Protein AF-A0A9W9ZAX0-F1 (afdb_monomer_lite)

Foldseek 3Di:
DCLQVQQVLCVVLVNDPADDDNVLCDPPPGNRVSCVVVVHDDDVVSCVCRDPVNSVVSVVVSDPDDDDDDDDDPPDDPDDPDDDPHPDVVVSVDPPDPDPVVVVVVVLVVLLVVQLVVLLVVLLVVLVVVVVVCPDLAWDKDWLVVSQVSSVVSSVVSVNPPDPDDSVVSVVVSCVVPVQWDWDDDPPIIIITGVVNVVVVVVVVVVVVVVVVVVVVVPD

Secondary structure (DSSP, 8-state):
--HHHHHHHHHHTT--SS---GGGS-SSS-HHHHHHHTT----HHHHHHS-HHHHHHHHHHHS------------------------SSHHHH-TT--SSHHHHHHHHHHHHHHHHHHHHHHHHHHHHHHHHH--SS---EEEHHHHHHHHHHHHHHTT-SS----HHHHHHHHHHH-TTEEEEEETTEEEEEETTHHHHHHHHHHHHHHHHHHHHHHT-

Organism: NCBI:txid174260

pLDDT: mean 70.61, std 18.22, range [28.91, 95.25]

Radius of gyration: 28.74 Å; chains: 1; bounding box: 73×42×67 Å

Structure (mmCIF, N/CA/C/O backbone):
data_AF-A0A9W9ZAX0-F1
#
_entry.id   AF-A0A9W9ZAX0-F1
#
loop_
_atom_site.group_PDB
_atom_site.id
_atom_site.type_symbol
_atom_site.label_atom_id
_atom_site.label_alt_id
_atom_site.label_comp_id
_atom_site.label_asym_id
_atom_site.label_entity_id
_atom_site.label_seq_id
_atom_site.pdbx_PDB_ins_code
_atom_site.Cartn_x
_atom_site.Cartn_y
_atom_site.Cartn_z
_atom_site.occupancy
_atom_site.B_iso_or_equiv
_atom_site.auth_seq_id
_atom_site.auth_comp_id
_atom_site.auth_asym_id
_atom_site.auth_atom_id
_atom_site.pdbx_PDB_model_num
ATOM 1 N N . MET A 1 1 ? -32.222 2.981 9.151 1.00 50.75 1 MET A N 1
ATOM 2 C CA . MET A 1 1 ? -32.020 1.528 9.368 1.00 50.75 1 MET A CA 1
ATOM 3 C C . MET A 1 1 ? -31.837 1.321 10.856 1.00 50.75 1 MET A C 1
ATOM 5 O O . MET A 1 1 ? -30.860 1.825 11.398 1.00 50.75 1 MET A O 1
ATOM 9 N N . ASN A 1 2 ? -32.779 0.657 11.522 1.00 62.94 2 ASN A N 1
ATOM 10 C CA . ASN A 1 2 ? -32.836 0.663 12.981 1.00 62.94 2 ASN A CA 1
ATOM 11 C C . ASN A 1 2 ? -32.158 -0.586 13.549 1.00 62.94 2 ASN A C 1
ATOM 13 O O . ASN A 1 2 ? -32.798 -1.606 13.785 1.00 62.94 2 ASN A O 1
ATOM 17 N N . LEU A 1 3 ? -30.851 -0.483 13.800 1.00 70.31 3 LEU A N 1
ATOM 18 C CA . LEU A 1 3 ? -30.076 -1.515 14.499 1.00 70.31 3 LEU A CA 1
ATOM 19 C C . LEU A 1 3 ? -30.737 -1.916 15.833 1.00 70.31 3 LEU A C 1
ATOM 21 O O . LEU A 1 3 ? -30.870 -3.101 16.125 1.00 70.31 3 LEU A O 1
ATOM 25 N N . ALA A 1 4 ? -31.249 -0.931 16.576 1.00 71.88 4 ALA A N 1
ATOM 26 C CA . ALA A 1 4 ? -32.011 -1.125 17.808 1.00 71.88 4 ALA A CA 1
ATOM 27 C C . ALA A 1 4 ? -33.288 -1.980 17.649 1.00 71.88 4 ALA A C 1
ATOM 29 O O . ALA A 1 4 ? -33.691 -2.634 18.603 1.00 71.88 4 ALA A O 1
ATOM 30 N N . THR A 1 5 ? -33.909 -2.006 16.463 1.00 79.75 5 THR A N 1
ATOM 31 C CA . THR A 1 5 ? -35.067 -2.869 16.161 1.00 79.75 5 THR A CA 1
ATOM 32 C C . THR A 1 5 ? -34.628 -4.294 15.827 1.00 79.75 5 THR A C 1
ATOM 34 O O . THR A 1 5 ? -35.280 -5.250 16.230 1.00 79.75 5 THR A O 1
ATOM 37 N N . ASN A 1 6 ? -33.495 -4.460 15.139 1.00 82.56 6 ASN A N 1
ATOM 38 C CA . ASN A 1 6 ? -33.038 -5.780 14.703 1.00 82.56 6 ASN A CA 1
ATOM 39 C C . ASN A 1 6 ? -32.348 -6.574 15.831 1.00 82.56 6 ASN A C 1
ATOM 41 O O . ASN A 1 6 ? -32.464 -7.795 15.857 1.00 82.56 6 ASN A O 1
ATOM 45 N N . ILE A 1 7 ? -31.669 -5.918 16.784 1.00 79.75 7 ILE A N 1
ATOM 46 C CA . ILE A 1 7 ? -31.027 -6.572 17.947 1.00 79.75 7 ILE A CA 1
ATOM 47 C C . ILE A 1 7 ? -31.970 -7.531 18.714 1.00 79.75 7 ILE A C 1
ATOM 49 O O . ILE A 1 7 ? -31.603 -8.701 18.854 1.00 79.75 7 ILE A O 1
ATOM 53 N N . PRO A 1 8 ? -33.166 -7.117 19.190 1.00 78.19 8 PRO A N 1
ATOM 54 C CA . PRO A 1 8 ? -34.073 -8.024 19.900 1.00 78.19 8 PRO A CA 1
ATOM 55 C C . PRO A 1 8 ? -34.612 -9.151 19.004 1.00 78.19 8 PRO A C 1
ATOM 57 O O . PRO A 1 8 ? -34.782 -10.272 19.480 1.00 78.19 8 PRO A O 1
ATOM 60 N N . LEU A 1 9 ? -34.796 -8.903 17.702 1.00 81.56 9 LEU A N 1
ATOM 61 C CA . LEU A 1 9 ? -35.231 -9.926 16.746 1.00 81.56 9 LEU A CA 1
ATOM 62 C C . LEU A 1 9 ? -34.160 -11.019 16.571 1.00 81.56 9 LEU A C 1
ATOM 64 O O . LEU A 1 9 ? -34.460 -12.197 16.752 1.00 81.56 9 LEU A O 1
ATOM 68 N N . PHE A 1 10 ? -32.887 -10.659 16.365 1.00 79.69 10 PHE A N 1
ATOM 69 C CA . PHE A 1 10 ? -31.790 -11.642 16.343 1.00 79.69 10 PHE A CA 1
ATOM 70 C C . PHE A 1 10 ? -31.625 -12.399 17.675 1.00 79.69 10 PHE A C 1
ATOM 72 O O . PHE A 1 10 ? -31.196 -13.554 17.659 1.00 79.69 10 PHE A O 1
ATOM 79 N N . HIS A 1 11 ? -31.963 -11.780 18.813 1.00 79.88 11 HIS A N 1
ATOM 80 C CA . HIS A 1 11 ? -31.938 -12.433 20.127 1.00 79.88 11 HIS A CA 1
ATOM 81 C C . HIS A 1 11 ? -33.057 -13.473 20.273 1.00 79.88 11 HIS A C 1
ATOM 83 O O . HIS A 1 11 ? -32.771 -14.604 20.651 1.00 79.88 11 HIS A O 1
ATOM 89 N N . SER A 1 12 ? -34.297 -13.147 19.886 1.00 79.81 12 SER A N 1
ATOM 90 C CA . SER A 1 12 ? -35.419 -14.106 19.905 1.00 79.81 12 SER A CA 1
ATOM 91 C C . SER A 1 12 ? -35.193 -15.330 19.004 1.00 79.81 12 SER A C 1
ATOM 93 O O . SER A 1 12 ? -35.642 -16.427 19.319 1.00 79.81 12 SER A O 1
ATOM 95 N N . LEU A 1 13 ? -34.421 -15.161 17.926 1.00 78.50 13 LEU A N 1
ATOM 96 C CA . LEU A 1 13 ? -34.015 -16.227 17.005 1.00 78.50 13 LEU A CA 1
ATOM 97 C C . LEU A 1 13 ? -32.776 -17.017 17.480 1.00 78.50 13 LEU A C 1
ATOM 99 O O . LEU A 1 13 ? -32.294 -17.875 16.744 1.00 78.50 13 LEU A O 1
ATOM 103 N N . ASN A 1 14 ? -32.209 -16.705 18.658 1.00 72.62 14 ASN A N 1
ATOM 104 C CA . ASN A 1 14 ? -30.918 -17.218 19.153 1.00 72.62 14 ASN A CA 1
ATOM 105 C C . ASN A 1 14 ? -29.754 -17.086 18.140 1.00 72.62 14 ASN A C 1
ATOM 107 O O . ASN A 1 14 ? -28.775 -17.831 18.180 1.00 72.62 14 ASN A O 1
ATOM 111 N N . ALA A 1 15 ? -29.845 -16.113 17.229 1.00 72.62 15 ALA A N 1
ATOM 112 C CA . ALA A 1 15 ? -29.000 -15.983 16.041 1.00 72.62 15 ALA A CA 1
ATOM 113 C C . ALA A 1 15 ? -28.125 -14.713 16.057 1.00 72.62 15 ALA A C 1
ATOM 115 O O . ALA A 1 15 ? -27.712 -14.220 15.004 1.00 72.62 15 ALA A O 1
ATOM 116 N N . LEU A 1 16 ? -27.862 -14.159 17.245 1.00 72.25 16 LEU A N 1
ATOM 117 C CA . LEU A 1 16 ? -27.077 -12.937 17.433 1.00 72.25 16 LEU A CA 1
ATOM 118 C C . LEU A 1 16 ? -25.656 -13.058 16.840 1.00 72.25 16 LEU A C 1
ATOM 120 O O . LEU A 1 16 ? -24.890 -13.919 17.274 1.00 72.25 16 LEU A O 1
ATOM 124 N N . PRO A 1 17 ? -25.244 -12.158 15.920 1.00 66.62 17 PRO A N 1
ATOM 125 C CA . PRO A 1 17 ? -23.889 -12.166 15.354 1.00 66.62 17 PRO A CA 1
ATOM 126 C C . PRO A 1 17 ? -22.760 -11.863 16.356 1.00 66.62 17 PRO A C 1
ATOM 128 O O . PRO A 1 17 ? -21.593 -12.077 16.037 1.00 66.62 17 PRO A O 1
ATOM 131 N N . ILE A 1 18 ? -23.090 -11.323 17.534 1.00 70.06 18 ILE A N 1
ATOM 132 C CA . ILE A 1 18 ? -22.165 -10.967 18.620 1.00 70.06 18 ILE A CA 1
ATOM 133 C C . ILE A 1 18 ? -22.855 -11.317 19.947 1.00 70.06 18 ILE A C 1
ATOM 135 O O . ILE A 1 18 ? -24.054 -11.077 20.082 1.00 70.06 18 ILE A O 1
ATOM 139 N N . LYS A 1 19 ? -22.120 -11.848 20.935 1.00 66.75 19 LYS A N 1
ATOM 140 C CA . LYS A 1 19 ? -22.652 -12.105 22.287 1.00 66.75 19 LYS A CA 1
ATOM 141 C C . LYS A 1 19 ? -23.142 -10.791 22.916 1.00 66.75 19 LYS A C 1
ATOM 143 O O . LYS A 1 19 ? -22.339 -9.891 23.157 1.00 66.75 19 LYS A O 1
ATOM 148 N N . LEU A 1 20 ? -24.451 -10.687 23.144 1.00 68.88 20 LEU A N 1
ATOM 149 C CA . LEU A 1 20 ? -25.131 -9.479 23.611 1.00 68.88 20 LEU A CA 1
ATOM 150 C C . LEU A 1 20 ? -26.440 -9.833 24.322 1.00 68.88 20 LEU A C 1
ATOM 152 O O . LEU A 1 20 ? -27.279 -10.521 23.747 1.00 68.88 20 LEU A O 1
ATOM 156 N N . ASP A 1 21 ? -26.654 -9.266 25.505 1.00 69.88 21 ASP A N 1
ATOM 157 C CA . ASP A 1 21 ? -27.952 -9.253 26.179 1.00 69.88 21 ASP A CA 1
ATOM 158 C C . ASP A 1 21 ? -28.688 -7.942 25.855 1.00 69.88 21 ASP A C 1
ATOM 160 O O . ASP A 1 21 ? -28.267 -6.884 26.333 1.00 69.88 21 ASP A O 1
ATOM 164 N N . PRO A 1 22 ? -29.800 -7.957 25.090 1.00 69.75 22 PRO A N 1
ATOM 165 C CA . PRO A 1 22 ? -30.548 -6.736 24.770 1.00 69.75 22 PRO A CA 1
ATOM 166 C C . PRO A 1 22 ? -31.052 -6.001 26.020 1.00 69.75 22 PRO A C 1
ATOM 168 O O . PRO A 1 22 ? -31.142 -4.779 26.023 1.00 69.75 22 PRO A O 1
ATOM 171 N N . LYS A 1 23 ? -31.287 -6.742 27.114 1.00 71.00 23 LYS A N 1
ATOM 172 C CA . LYS A 1 23 ? -31.674 -6.213 28.432 1.00 71.00 23 LYS A CA 1
ATOM 173 C C . LYS A 1 23 ? -30.614 -5.301 29.078 1.00 71.00 23 LYS A C 1
ATOM 175 O O . LYS A 1 23 ? -30.956 -4.564 29.989 1.00 71.00 23 LYS A O 1
ATOM 180 N N . ARG A 1 24 ? -29.348 -5.320 28.623 1.00 70.81 24 ARG A N 1
ATOM 181 C CA . ARG A 1 24 ? -28.294 -4.362 29.034 1.00 70.81 24 ARG A CA 1
ATOM 182 C C . ARG A 1 24 ? -28.129 -3.173 28.074 1.00 70.81 24 ARG A C 1
ATOM 184 O O . ARG A 1 24 ? -27.168 -2.419 28.203 1.00 70.81 24 ARG A O 1
ATOM 191 N N . LEU A 1 25 ? -29.038 -3.003 27.113 1.00 69.50 25 LEU A N 1
ATOM 192 C CA . LEU A 1 25 ? -29.103 -1.827 26.236 1.00 69.50 25 LEU A CA 1
ATOM 193 C C . LEU A 1 25 ? -30.386 -1.005 26.421 1.00 69.50 25 LEU A C 1
ATOM 195 O O . LEU A 1 25 ? -30.572 -0.029 25.700 1.00 69.50 25 LEU A O 1
ATOM 199 N N . ASP A 1 26 ? -31.255 -1.395 27.352 1.00 76.69 26 ASP A N 1
ATOM 200 C CA . ASP A 1 26 ? -32.520 -0.727 27.641 1.00 76.69 26 ASP A CA 1
ATOM 201 C C . ASP A 1 26 ? -32.504 -0.200 29.079 1.00 76.69 26 ASP A C 1
ATOM 203 O O . ASP A 1 26 ? -32.373 -0.974 30.025 1.00 76.69 26 ASP A O 1
ATOM 207 N N . GLU A 1 27 ? -32.608 1.118 29.240 1.00 73.00 27 GLU A N 1
ATOM 208 C CA . GLU A 1 27 ? -32.669 1.781 30.553 1.00 73.00 27 GLU A CA 1
ATOM 209 C C . GLU A 1 27 ? -34.111 2.157 30.946 1.00 73.00 27 GLU A C 1
ATOM 211 O O . GLU A 1 27 ? -34.328 3.029 31.782 1.00 73.00 27 GLU A O 1
ATOM 216 N N . GLY A 1 28 ? -35.104 1.490 30.342 1.00 71.75 28 GLY A N 1
ATOM 217 C CA . GLY A 1 28 ? -36.538 1.668 30.602 1.00 71.75 28 GLY A CA 1
ATOM 218 C C . GLY A 1 28 ? -37.277 2.481 29.534 1.00 71.75 28 GLY A C 1
ATOM 219 O O . GLY A 1 28 ? -38.499 2.586 29.590 1.00 71.75 28 GLY A O 1
ATOM 220 N N . GLY A 1 29 ? -36.555 3.039 28.556 1.00 71.00 29 GLY A N 1
ATOM 221 C CA . GLY A 1 29 ? -37.105 3.816 27.436 1.00 71.00 29 GLY A CA 1
ATOM 222 C C . GLY A 1 29 ? -37.096 3.092 26.084 1.00 71.00 29 GLY A C 1
ATOM 223 O O . GLY A 1 29 ? -37.505 3.673 25.079 1.00 71.00 29 GLY A O 1
ATOM 224 N N . GLY A 1 30 ? -36.614 1.848 26.020 1.00 79.25 30 GLY A N 1
ATOM 225 C CA . GLY A 1 30 ? -36.369 1.140 24.768 1.00 79.25 30 GLY A CA 1
ATOM 226 C C . GLY A 1 30 ? -34.941 1.339 24.252 1.00 79.25 30 GLY A C 1
ATOM 227 O O . GLY A 1 30 ? -34.411 2.449 24.225 1.00 79.25 30 GLY A O 1
ATOM 228 N N . ILE A 1 31 ? -34.341 0.265 23.728 1.00 74.19 31 ILE A N 1
ATOM 229 C CA . ILE A 1 31 ? -32.962 0.231 23.188 1.00 74.19 31 ILE A CA 1
ATOM 230 C C . ILE A 1 31 ? -32.649 1.392 22.219 1.00 74.19 31 ILE A C 1
ATOM 232 O O . ILE A 1 31 ? -31.550 1.944 22.225 1.00 74.19 31 ILE A O 1
ATOM 236 N N . ASN A 1 32 ? -33.607 1.787 21.373 1.00 78.31 32 ASN A N 1
ATOM 237 C CA . ASN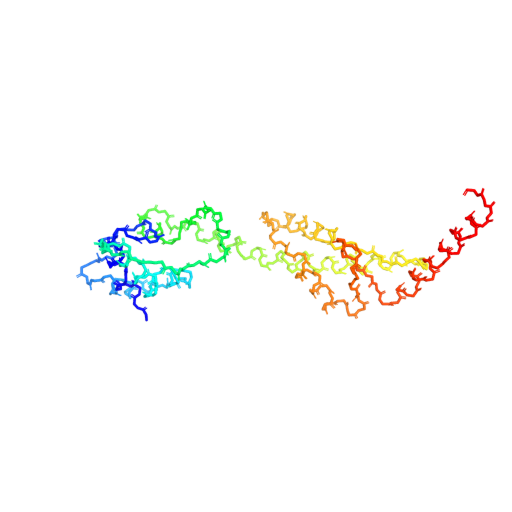 A 1 32 ? -33.441 2.892 20.418 1.00 78.31 32 ASN A CA 1
ATOM 238 C C . ASN A 1 32 ? -33.263 4.249 21.118 1.00 78.31 32 ASN A C 1
ATOM 240 O O . ASN A 1 32 ? -32.497 5.085 20.644 1.00 78.31 32 ASN A O 1
ATOM 244 N N . GLU A 1 33 ? -33.950 4.457 22.238 1.00 76.00 33 GLU A N 1
ATOM 245 C CA . GLU A 1 33 ? -33.937 5.709 22.988 1.00 76.00 33 GLU A CA 1
ATOM 246 C C . GLU A 1 33 ? -32.687 5.808 23.870 1.00 76.00 33 GLU A C 1
ATOM 248 O O . GLU A 1 33 ? -31.946 6.784 23.767 1.00 76.00 33 GLU A O 1
ATOM 253 N N . THR A 1 34 ? -32.336 4.744 24.600 1.00 74.12 34 THR A N 1
ATOM 254 C CA . THR A 1 34 ? -31.057 4.655 25.331 1.00 74.12 34 THR A CA 1
ATOM 255 C C . THR A 1 34 ? -29.847 4.911 24.417 1.00 74.12 34 THR A C 1
ATOM 257 O O . THR A 1 34 ? -28.929 5.651 24.781 1.00 74.12 34 THR A O 1
ATOM 260 N N . LEU A 1 35 ? -29.846 4.370 23.191 1.00 74.12 35 LEU A N 1
ATOM 261 C CA . LEU A 1 35 ? -28.769 4.606 22.218 1.00 74.12 35 LEU A CA 1
ATOM 262 C C . LEU A 1 35 ? -28.772 6.037 21.642 1.00 74.12 35 LEU A C 1
ATOM 264 O O . LEU A 1 35 ? -27.700 6.560 21.328 1.00 74.12 35 LEU A O 1
ATOM 268 N N . ARG A 1 36 ? -29.933 6.703 21.546 1.00 76.75 36 ARG A N 1
ATOM 269 C CA . ARG A 1 36 ? -30.037 8.129 21.173 1.00 76.75 36 ARG A CA 1
ATOM 270 C C . ARG A 1 36 ? -29.502 9.040 22.271 1.00 76.75 36 ARG A C 1
ATOM 272 O O . ARG A 1 36 ? -28.653 9.884 21.988 1.00 76.75 36 ARG A O 1
ATOM 279 N N . GLN A 1 37 ? -29.940 8.835 23.511 1.00 74.25 37 GLN A N 1
ATOM 280 C CA . GLN A 1 37 ? -29.527 9.627 24.673 1.00 74.25 37 GLN A CA 1
ATOM 281 C C . GLN A 1 37 ? -28.012 9.543 24.900 1.00 74.25 37 GLN A C 1
ATOM 283 O O . GLN A 1 37 ? -27.348 10.566 25.069 1.00 74.25 37 GLN A O 1
ATOM 288 N N . LYS A 1 38 ? -27.431 8.343 24.768 1.00 73.25 38 LYS A N 1
ATOM 289 C CA . LYS A 1 38 ? -25.975 8.116 24.845 1.00 73.25 38 LYS A CA 1
ATOM 290 C C . LYS A 1 38 ? -25.202 8.505 23.575 1.00 73.25 38 LYS A C 1
ATOM 292 O O . LYS A 1 38 ? -24.009 8.227 23.487 1.00 73.25 38 LYS A O 1
ATOM 297 N N . LYS A 1 39 ? -25.854 9.148 22.593 1.00 68.69 39 LYS A N 1
ATOM 298 C CA . LYS A 1 39 ? -25.273 9.610 21.313 1.00 68.69 39 LYS A CA 1
ATOM 299 C C . LYS A 1 39 ? -24.483 8.512 20.577 1.00 68.69 39 LYS A C 1
ATOM 301 O O . LYS A 1 39 ? -23.461 8.787 19.944 1.00 68.69 39 LYS A O 1
ATOM 306 N N . ALA A 1 40 ? -24.944 7.264 20.674 1.00 67.56 40 ALA A N 1
ATOM 307 C CA . ALA A 1 40 ? -24.209 6.099 20.201 1.00 67.56 40 ALA A CA 1
ATOM 308 C C . ALA A 1 40 ? -24.027 6.125 18.674 1.00 67.56 40 ALA A C 1
ATOM 310 O O . ALA A 1 40 ? -24.986 6.268 17.912 1.00 67.56 40 ALA A O 1
ATOM 311 N N . LYS A 1 41 ? -22.781 5.946 18.225 1.00 64.12 41 LYS A N 1
ATOM 312 C CA . LYS A 1 41 ? -22.425 5.772 16.811 1.00 64.12 41 LYS A CA 1
ATOM 313 C C . LYS A 1 41 ? -22.167 4.295 16.522 1.00 64.12 41 LYS A C 1
ATOM 315 O O . LYS A 1 41 ? -21.705 3.556 17.388 1.00 64.12 41 LYS A O 1
ATOM 320 N N . TYR A 1 42 ? -22.439 3.873 15.291 1.00 70.69 42 TYR A N 1
ATOM 321 C CA . TYR A 1 42 ? -22.257 2.490 14.854 1.00 70.69 42 TYR A CA 1
ATOM 322 C C . TYR A 1 42 ? -21.163 2.398 13.794 1.00 70.69 42 TYR A C 1
ATOM 324 O O . TYR A 1 42 ? -21.114 3.216 12.878 1.00 70.69 42 TYR A O 1
ATOM 332 N N . HIS A 1 43 ? -20.328 1.363 13.875 1.00 64.56 43 HIS A N 1
ATOM 333 C CA . HIS A 1 43 ? -19.444 0.993 12.773 1.00 64.56 43 HIS A CA 1
ATOM 334 C C . HIS A 1 43 ? -20.261 0.415 11.607 1.00 64.56 43 HIS A C 1
ATOM 336 O O . HIS A 1 43 ? -21.248 -0.297 11.825 1.00 64.56 43 HIS A O 1
ATOM 342 N N . GLU A 1 44 ? -19.815 0.639 10.369 1.00 66.50 44 GLU A N 1
ATOM 343 C CA . GLU A 1 44 ? -20.460 0.058 9.182 1.00 66.50 44 GLU A CA 1
ATOM 344 C C . GLU A 1 44 ? -20.419 -1.484 9.220 1.00 66.50 44 GLU A C 1
ATOM 346 O O . GLU A 1 44 ? -21.380 -2.141 8.829 1.00 66.50 44 GLU A O 1
ATOM 351 N N . SER A 1 45 ? -19.381 -2.084 9.818 1.00 67.12 45 SER A N 1
ATOM 352 C CA . SER A 1 45 ? -19.322 -3.527 10.099 1.00 67.12 45 SER A CA 1
ATOM 353 C C . SER A 1 45 ? -20.488 -4.010 10.975 1.00 67.12 45 SER A C 1
ATOM 355 O O . SER A 1 45 ? -21.161 -4.979 10.623 1.00 67.12 45 SER A O 1
ATOM 357 N N . CYS A 1 46 ? -20.800 -3.307 12.069 1.00 71.06 46 CYS A N 1
ATOM 358 C CA . CYS A 1 46 ? -21.948 -3.618 12.927 1.00 71.06 46 CYS A CA 1
ATOM 359 C C . CYS A 1 46 ? -23.275 -3.493 12.159 1.00 71.06 46 CYS A C 1
ATOM 361 O O . CYS A 1 46 ? -24.136 -4.369 12.253 1.00 71.06 46 CYS A O 1
ATOM 363 N N . ARG A 1 47 ? -23.427 -2.448 11.336 1.00 72.81 47 ARG A N 1
ATOM 364 C CA . ARG A 1 47 ? -24.602 -2.255 10.470 1.00 72.81 47 ARG A CA 1
ATOM 365 C C . ARG A 1 47 ? -24.769 -3.392 9.451 1.00 72.81 47 ARG A C 1
ATOM 367 O O . ARG A 1 47 ? -25.893 -3.831 9.214 1.00 72.81 47 ARG A O 1
ATOM 374 N N . LEU A 1 48 ? -23.674 -3.901 8.883 1.00 78.31 48 LEU A N 1
ATOM 375 C CA . LEU A 1 48 ? -23.675 -5.015 7.925 1.00 78.31 48 LEU A CA 1
ATOM 376 C C . LEU A 1 48 ? -23.971 -6.383 8.567 1.00 78.31 48 LEU A C 1
ATOM 378 O O . LEU A 1 48 ? -24.509 -7.263 7.890 1.00 78.31 48 LEU A O 1
ATOM 382 N N . LEU A 1 49 ? -23.654 -6.579 9.851 1.00 74.62 49 LEU A N 1
ATOM 383 C CA . LEU A 1 49 ? -23.989 -7.807 10.586 1.00 74.62 49 LEU A CA 1
ATOM 384 C C . LEU A 1 49 ? -25.490 -7.909 10.887 1.00 74.62 49 LEU A C 1
ATOM 386 O O . LEU A 1 49 ? -26.085 -8.963 10.672 1.00 74.62 49 LEU A O 1
ATOM 390 N N . PHE A 1 50 ? -26.098 -6.811 11.333 1.00 74.94 50 PHE A N 1
ATOM 391 C CA . PHE A 1 50 ? -27.489 -6.752 11.796 1.00 74.94 50 PHE A CA 1
ATOM 392 C C . PHE A 1 50 ? -28.479 -6.241 10.726 1.00 74.94 50 PHE A C 1
ATOM 394 O O . PHE A 1 50 ? -29.549 -5.731 11.060 1.00 74.94 50 PHE A O 1
ATOM 401 N N . ASN A 1 51 ? -28.150 -6.336 9.433 1.00 80.94 51 ASN A N 1
ATOM 402 C CA . ASN A 1 51 ? -29.041 -5.865 8.364 1.00 80.94 51 ASN A CA 1
ATOM 403 C C . ASN A 1 51 ? -30.244 -6.805 8.122 1.00 80.94 51 ASN A C 1
ATOM 405 O O . ASN A 1 51 ? -30.220 -7.985 8.474 1.00 80.94 51 ASN A O 1
ATOM 409 N N . ASN A 1 52 ? -31.297 -6.290 7.479 1.00 80.94 52 ASN A N 1
ATOM 410 C CA . ASN A 1 52 ? -32.545 -7.034 7.255 1.00 80.94 52 ASN A CA 1
ATOM 411 C C . ASN A 1 52 ? -32.328 -8.314 6.418 1.00 80.94 52 ASN A C 1
ATOM 413 O O . ASN A 1 52 ? -32.954 -9.338 6.669 1.00 80.94 52 ASN A O 1
ATOM 417 N N . THR A 1 53 ? -31.383 -8.300 5.473 1.00 78.12 53 THR A N 1
ATOM 418 C CA . THR A 1 53 ? -31.020 -9.469 4.652 1.00 78.12 53 THR A CA 1
ATOM 419 C C . THR A 1 53 ? -30.343 -10.576 5.468 1.00 78.12 53 THR A C 1
ATOM 421 O O . THR A 1 53 ? -30.422 -11.748 5.105 1.00 78.12 53 THR A O 1
ATOM 424 N N . LYS A 1 54 ? -29.662 -10.235 6.568 1.00 80.81 54 LYS A N 1
ATOM 425 C CA . LYS A 1 54 ? -29.110 -11.191 7.541 1.00 80.81 54 LYS A CA 1
ATOM 426 C C . LYS A 1 54 ? -30.199 -11.708 8.483 1.00 80.81 54 LYS A C 1
ATOM 428 O O . LYS A 1 54 ? -30.186 -12.894 8.792 1.00 80.81 54 LYS A O 1
ATOM 433 N N . LEU A 1 55 ? -31.147 -10.851 8.863 1.00 79.50 55 LEU A N 1
ATOM 434 C CA . LEU A 1 55 ? -32.290 -11.181 9.720 1.00 79.50 55 LEU A CA 1
ATOM 435 C C . LEU A 1 55 ? -33.216 -12.204 9.041 1.00 79.50 55 LEU A C 1
ATOM 437 O O . LEU A 1 55 ? -33.378 -13.303 9.558 1.00 79.50 55 LEU A O 1
ATOM 441 N N . HIS A 1 56 ? -33.640 -11.952 7.799 1.00 77.00 56 HIS A N 1
ATOM 442 C CA . HIS A 1 56 ? -34.418 -12.908 6.993 1.00 77.00 56 HIS A CA 1
ATOM 443 C C . HIS A 1 56 ? -33.669 -14.240 6.748 1.00 77.00 56 HIS A C 1
ATOM 445 O O . HIS A 1 56 ? -34.271 -15.307 6.594 1.00 77.00 56 HIS A O 1
ATOM 451 N N . ARG A 1 57 ? -32.328 -14.224 6.728 1.00 80.00 57 ARG A N 1
ATOM 452 C CA . ARG A 1 57 ? -31.507 -15.451 6.659 1.00 80.00 57 ARG A CA 1
ATOM 453 C C . ARG A 1 57 ? -31.401 -16.188 7.997 1.00 80.00 57 ARG A C 1
ATOM 455 O O . ARG A 1 57 ? -31.055 -17.366 7.970 1.00 80.00 57 ARG A O 1
ATOM 462 N N . ALA A 1 58 ? -31.654 -15.531 9.127 1.00 77.06 58 ALA A N 1
ATOM 463 C CA . ALA A 1 58 ? -31.789 -16.171 10.433 1.00 77.06 58 ALA A CA 1
ATOM 464 C C . ALA A 1 58 ? -33.197 -16.763 10.602 1.00 77.06 58 ALA A C 1
ATOM 466 O O . ALA A 1 58 ? -33.309 -17.931 10.951 1.00 77.06 58 ALA A O 1
ATOM 467 N N . GLU A 1 59 ? -34.245 -16.022 10.230 1.00 76.44 59 GLU A N 1
ATOM 468 C CA . GLU A 1 59 ? -35.641 -16.495 10.239 1.00 76.44 59 GLU A CA 1
ATOM 469 C C . GLU A 1 59 ? -35.814 -17.768 9.394 1.00 76.44 59 GLU A C 1
ATOM 471 O O . GLU A 1 59 ? -36.299 -18.783 9.888 1.00 76.44 59 GLU A O 1
ATOM 476 N N . LYS A 1 60 ? -35.282 -17.792 8.160 1.00 75.19 60 LYS A N 1
ATOM 477 C CA . LYS A 1 60 ? -35.298 -18.999 7.306 1.00 75.19 60 LYS A CA 1
ATOM 478 C C . LYS A 1 60 ? -34.458 -20.177 7.855 1.00 75.19 60 LYS A C 1
ATOM 480 O O . LYS A 1 60 ? -34.493 -21.268 7.294 1.00 75.19 60 LYS A O 1
ATOM 485 N N . ARG A 1 61 ? -33.686 -19.988 8.932 1.00 68.25 61 ARG A N 1
ATOM 486 C CA . ARG A 1 61 ? -32.958 -21.063 9.639 1.00 68.25 61 ARG A CA 1
ATOM 487 C C . ARG A 1 61 ? -33.640 -21.501 10.934 1.00 68.25 61 ARG A C 1
ATOM 489 O O . ARG A 1 61 ? -33.395 -22.619 11.368 1.00 68.25 61 ARG A O 1
ATOM 496 N N . SER A 1 62 ? -34.464 -20.650 11.544 1.00 64.38 62 SER A N 1
ATOM 497 C CA . SER A 1 62 ? -35.232 -20.980 12.749 1.00 64.38 62 SER A CA 1
ATOM 498 C C . SER A 1 62 ? -36.573 -21.650 12.445 1.00 64.38 62 SER A C 1
ATOM 500 O O . SER A 1 62 ? -37.169 -22.226 13.346 1.00 64.38 62 SER A O 1
ATOM 502 N N . THR A 1 63 ? -37.072 -21.568 11.206 1.00 54.62 63 THR A N 1
ATOM 503 C CA . THR A 1 63 ? -38.333 -22.192 10.774 1.00 54.62 63 THR A CA 1
ATOM 504 C C . THR A 1 63 ? -38.118 -23.624 10.255 1.00 54.62 63 THR A C 1
ATOM 506 O O . THR A 1 63 ? -37.631 -23.775 9.129 1.00 54.62 63 THR A O 1
ATOM 509 N N . PRO A 1 64 ? -38.514 -24.684 10.993 1.00 52.88 64 PRO A N 1
ATOM 510 C CA . PRO A 1 64 ? -38.419 -26.067 10.526 1.00 52.88 64 PRO A CA 1
ATOM 511 C C . PRO A 1 64 ? -39.539 -26.382 9.520 1.00 52.88 64 PRO A C 1
ATOM 513 O O . PRO A 1 64 ? -40.546 -27.001 9.851 1.00 52.88 64 PRO A O 1
ATOM 516 N N . THR A 1 65 ? -39.375 -25.940 8.272 1.00 43.22 65 THR A N 1
ATOM 517 C CA . THR A 1 65 ? -40.275 -26.285 7.158 1.00 43.22 65 THR A CA 1
ATOM 518 C C . THR A 1 65 ? -39.691 -27.443 6.358 1.00 43.22 65 THR A C 1
ATOM 520 O O . THR A 1 65 ? -38.789 -27.270 5.541 1.00 43.22 65 THR A O 1
ATOM 523 N N . GLY A 1 66 ? -40.191 -28.649 6.629 1.00 51.03 66 GLY A N 1
ATOM 524 C CA . GLY A 1 66 ? -39.829 -29.851 5.887 1.00 51.03 66 GLY A CA 1
ATOM 525 C C . GLY A 1 66 ? -40.611 -29.969 4.581 1.00 51.03 66 GLY A C 1
ATOM 526 O O . GLY A 1 66 ? -41.755 -30.404 4.598 1.00 51.03 66 GLY A O 1
ATOM 527 N N . THR A 1 67 ? -39.966 -29.645 3.462 1.00 33.12 67 THR A N 1
ATOM 528 C CA . THR A 1 67 ? -40.342 -30.082 2.105 1.00 33.12 67 THR A CA 1
ATOM 529 C C . THR A 1 67 ? -39.081 -30.150 1.254 1.00 33.12 67 THR A C 1
ATOM 531 O O . THR A 1 67 ? -38.328 -29.177 1.194 1.00 33.12 67 THR A O 1
ATOM 534 N N . SER A 1 68 ? -38.854 -31.288 0.604 1.00 37.94 68 SER A N 1
ATOM 535 C CA . SER A 1 68 ? -37.765 -31.484 -0.355 1.00 37.94 68 SER A CA 1
ATOM 536 C C . SER A 1 68 ? -38.031 -30.710 -1.649 1.00 37.94 68 SER A C 1
ATOM 538 O O . SER A 1 68 ? -39.126 -30.839 -2.185 1.00 37.94 68 SER A O 1
ATOM 540 N N . ASP A 1 69 ? -37.033 -29.992 -2.173 1.00 28.91 69 ASP A N 1
ATOM 541 C CA . ASP A 1 69 ? -36.501 -30.262 -3.523 1.00 28.91 69 ASP A CA 1
ATOM 542 C C . ASP A 1 69 ? -35.119 -29.594 -3.736 1.00 28.91 69 ASP A C 1
ATOM 544 O O . ASP A 1 69 ? -34.639 -28.830 -2.889 1.00 28.91 69 ASP A O 1
ATOM 548 N N . GLU A 1 70 ? -34.445 -29.926 -4.838 1.00 34.59 70 GLU A N 1
ATOM 549 C CA . GLU A 1 70 ? -33.062 -29.545 -5.147 1.00 34.59 70 GLU A CA 1
ATOM 550 C C . GLU A 1 70 ? -32.891 -28.163 -5.828 1.00 34.59 70 GLU A C 1
ATOM 552 O O . GLU A 1 70 ? -33.843 -27.463 -6.158 1.00 34.59 70 GLU A O 1
ATOM 557 N N . GLY A 1 71 ? -31.629 -27.773 -6.095 1.00 33.94 71 GLY A N 1
ATOM 558 C CA . GLY A 1 71 ? -31.320 -26.743 -7.106 1.00 33.94 71 GLY A CA 1
ATOM 559 C C . GLY A 1 71 ? -30.543 -25.497 -6.651 1.00 33.94 71 GLY A C 1
ATOM 560 O O . GLY A 1 71 ? -30.843 -24.399 -7.105 1.00 33.94 71 GLY A O 1
ATOM 561 N N . GLY A 1 72 ? -29.525 -25.623 -5.784 1.00 29.12 72 GLY A N 1
ATOM 562 C CA . GLY A 1 72 ? -28.858 -24.455 -5.165 1.00 29.12 72 GLY A CA 1
ATOM 563 C C . GLY A 1 72 ? -27.322 -24.464 -5.080 1.00 29.12 72 GLY A C 1
ATOM 564 O O . GLY A 1 72 ? -26.776 -23.994 -4.083 1.00 29.12 72 GLY A O 1
ATOM 565 N N . ARG A 1 73 ? -26.591 -25.003 -6.071 1.00 31.91 73 ARG A N 1
ATOM 566 C CA . ARG A 1 73 ? -25.111 -25.146 -6.018 1.00 31.91 73 ARG A CA 1
ATOM 567 C C . ARG A 1 73 ? -24.341 -23.810 -6.084 1.00 31.91 73 ARG A C 1
ATOM 569 O O . ARG A 1 73 ? -23.767 -23.460 -7.114 1.00 31.91 73 ARG A O 1
ATOM 576 N N . CYS A 1 74 ? -24.240 -23.110 -4.953 1.00 30.70 74 CYS A N 1
ATOM 577 C CA . CYS A 1 74 ? -23.301 -22.001 -4.763 1.00 30.70 74 CYS A CA 1
ATOM 578 C C . CYS A 1 74 ? -21.852 -22.525 -4.792 1.00 30.70 74 CYS A C 1
ATOM 580 O O . CYS A 1 74 ? -21.387 -23.161 -3.845 1.00 30.70 74 CYS A O 1
ATOM 582 N N . ARG A 1 75 ? -21.132 -22.299 -5.898 1.00 37.44 75 ARG A N 1
ATOM 583 C CA . ARG A 1 75 ? -19.740 -22.748 -6.044 1.00 37.44 75 ARG A CA 1
ATOM 584 C C . ARG A 1 75 ? -18.783 -21.783 -5.333 1.00 37.44 75 ARG A C 1
ATOM 586 O O . ARG A 1 75 ? -18.795 -20.593 -5.618 1.00 37.44 75 ARG A O 1
ATOM 593 N N . ARG A 1 76 ? -17.878 -22.348 -4.522 1.00 35.81 76 ARG A N 1
ATOM 594 C CA . ARG A 1 76 ? -16.675 -21.715 -3.939 1.00 35.81 76 ARG A CA 1
ATOM 595 C C . ARG A 1 76 ? -16.933 -20.556 -2.958 1.00 35.81 76 ARG A C 1
ATOM 597 O O . ARG A 1 76 ? -16.881 -19.386 -3.314 1.00 35.81 76 ARG A O 1
ATOM 604 N N . CYS A 1 77 ? -17.004 -20.899 -1.674 1.00 30.47 77 CYS A N 1
ATOM 605 C CA . CYS A 1 77 ? -16.732 -19.979 -0.568 1.00 30.47 77 CYS A CA 1
ATOM 606 C C . CYS A 1 77 ? -15.701 -20.590 0.402 1.00 30.47 77 CYS A C 1
ATOM 608 O O . CYS A 1 77 ? -16.051 -21.255 1.373 1.00 30.47 77 CYS A O 1
ATOM 610 N N . HIS A 1 78 ? -14.409 -20.339 0.155 1.00 36.91 78 HIS A N 1
ATOM 611 C CA . HIS A 1 78 ? -13.379 -20.535 1.180 1.00 36.91 78 HIS A CA 1
ATOM 612 C C . HIS A 1 78 ? -13.530 -19.434 2.236 1.00 36.91 78 HIS A C 1
ATOM 614 O O . HIS A 1 78 ? -12.921 -18.375 2.126 1.00 36.91 78 HIS A O 1
ATOM 620 N N . SER A 1 79 ? -14.359 -19.681 3.248 1.00 35.84 79 SER A N 1
ATOM 621 C CA . SER A 1 79 ? -14.304 -18.945 4.508 1.00 35.84 79 SER A CA 1
ATOM 622 C C . SER A 1 79 ? -13.698 -19.875 5.544 1.00 35.84 79 SER A C 1
ATOM 624 O O . SER A 1 79 ? -14.378 -20.762 6.061 1.00 35.84 79 SER A O 1
ATOM 626 N N . THR A 1 80 ? -12.420 -19.680 5.857 1.00 32.91 80 THR A N 1
ATOM 627 C CA . THR A 1 80 ? -11.863 -20.218 7.098 1.00 32.91 80 THR A CA 1
ATOM 628 C C . THR A 1 80 ? -12.680 -19.679 8.273 1.00 32.91 80 THR A C 1
ATOM 630 O O . THR A 1 80 ? -13.207 -18.564 8.244 1.00 32.91 80 THR A O 1
ATOM 633 N N . ARG A 1 81 ? -12.855 -20.512 9.300 1.00 42.28 81 ARG A N 1
ATOM 634 C CA . ARG A 1 81 ? -13.663 -20.210 10.487 1.00 42.28 81 ARG A CA 1
ATOM 635 C C . ARG A 1 81 ? -12.848 -19.352 11.463 1.00 42.28 81 ARG A C 1
ATOM 637 O O . ARG A 1 81 ? -12.540 -19.794 12.561 1.00 42.28 81 ARG A O 1
ATOM 644 N N . THR A 1 82 ? -12.454 -18.156 11.031 1.00 35.84 82 THR A N 1
ATOM 645 C CA . THR A 1 82 ? -11.639 -17.224 11.821 1.00 35.84 82 THR A CA 1
ATOM 646 C C . THR A 1 82 ? -12.523 -16.230 12.567 1.00 35.84 82 THR A C 1
ATOM 648 O O . THR A 1 82 ? -13.200 -15.395 11.974 1.00 35.84 82 THR A O 1
ATOM 651 N N . GLU A 1 83 ? -12.506 -16.414 13.879 1.00 37.84 83 GLU A N 1
ATOM 652 C CA . GLU A 1 83 ? -13.072 -15.651 14.992 1.00 37.84 83 GLU A CA 1
ATOM 653 C C . GLU A 1 83 ? -13.542 -14.209 14.710 1.00 37.84 83 GLU A C 1
ATOM 655 O O . GLU A 1 83 ? -12.803 -13.349 14.231 1.00 37.84 83 GLU A O 1
ATOM 660 N N . ILE A 1 84 ? -14.793 -13.923 15.092 1.00 36.03 84 ILE A N 1
ATOM 661 C CA . ILE A 1 84 ? -15.353 -12.566 15.085 1.00 36.03 84 ILE A CA 1
ATOM 662 C C . ILE A 1 84 ? -14.713 -11.780 16.236 1.00 36.03 84 ILE A C 1
ATOM 664 O O . ILE A 1 84 ? -15.063 -11.987 17.399 1.00 36.03 84 ILE A O 1
ATOM 668 N N . SER A 1 85 ? -13.792 -10.874 15.901 1.00 39.44 85 SER A N 1
ATOM 669 C CA . SER A 1 85 ? -13.095 -10.030 16.879 1.00 39.44 85 SER A CA 1
ATOM 670 C C . SER A 1 85 ? -14.082 -9.209 17.747 1.00 39.44 85 SER A C 1
ATOM 672 O O . SER A 1 85 ? -15.047 -8.664 17.192 1.00 39.44 85 SER A O 1
ATOM 674 N N . PRO A 1 86 ? -13.902 -9.102 19.085 1.00 38.06 86 PRO A N 1
ATOM 675 C CA . PRO A 1 86 ? -14.925 -8.564 19.998 1.00 38.06 86 PRO A CA 1
ATOM 676 C C . PRO A 1 86 ? -15.268 -7.071 19.806 1.00 38.06 86 PRO A C 1
ATOM 678 O O . PRO A 1 86 ? -14.707 -6.178 20.439 1.00 38.06 86 PRO A O 1
ATOM 681 N N . CYS A 1 87 ? -16.256 -6.777 18.960 1.00 37.97 87 CYS A N 1
ATOM 682 C CA . CYS A 1 87 ? -16.652 -5.407 18.629 1.00 37.97 87 CYS A CA 1
ATOM 683 C C . CYS A 1 87 ? -17.521 -4.719 19.702 1.00 37.97 87 CYS A C 1
ATOM 685 O O . CYS A 1 87 ? -18.670 -5.102 19.914 1.00 37.97 87 CYS A O 1
ATOM 687 N N . LEU A 1 88 ? -16.978 -3.642 20.289 1.00 42.81 88 LEU A N 1
ATOM 688 C CA . LEU A 1 88 ? -17.604 -2.473 20.954 1.00 42.81 88 LEU A CA 1
ATOM 689 C C . LEU A 1 88 ? -18.681 -2.674 22.052 1.00 42.81 88 LEU A C 1
ATOM 691 O O . LEU A 1 88 ? -19.034 -1.715 22.727 1.00 42.81 88 LEU A O 1
ATOM 695 N N . LEU A 1 89 ? -19.173 -3.880 22.325 1.00 43.59 89 LEU A N 1
ATOM 696 C CA . LEU A 1 89 ? -20.164 -4.107 23.391 1.00 43.59 89 LEU A CA 1
ATOM 697 C C . LEU A 1 89 ? -19.516 -4.317 24.768 1.00 43.59 89 LEU A C 1
ATOM 699 O O . LEU A 1 89 ? -20.126 -4.016 25.791 1.00 43.59 89 LEU A O 1
ATOM 703 N N . VAL A 1 90 ? -18.235 -4.705 24.798 1.00 45.34 90 VAL A N 1
ATOM 704 C CA . VAL A 1 90 ? -17.401 -4.720 26.015 1.00 45.34 90 VAL A CA 1
ATOM 705 C C . VAL A 1 90 ? -17.278 -3.313 26.623 1.00 45.34 90 VAL A C 1
ATOM 707 O O . VAL A 1 90 ? -17.291 -3.174 27.843 1.00 45.34 90 VAL A O 1
ATOM 710 N N . ALA A 1 91 ? -17.247 -2.268 25.786 1.00 41.84 91 ALA A N 1
ATOM 711 C CA . ALA A 1 91 ? -17.162 -0.872 26.222 1.00 41.84 91 ALA A CA 1
ATOM 712 C C . ALA A 1 91 ? -18.410 -0.392 26.989 1.00 41.84 91 ALA A C 1
ATOM 714 O O . ALA A 1 91 ? -18.298 0.485 27.839 1.00 41.84 91 ALA A O 1
ATOM 715 N N . LEU A 1 92 ? -19.583 -0.988 26.735 1.00 43.69 92 LEU A N 1
ATOM 716 C CA . LEU A 1 92 ? -20.815 -0.712 27.486 1.00 43.69 92 LEU A CA 1
ATOM 717 C C . LEU A 1 92 ? -20.991 -1.626 28.711 1.00 43.69 92 LEU A C 1
ATOM 719 O O . LEU A 1 92 ? -21.773 -1.306 29.602 1.00 43.69 92 LEU A O 1
ATOM 723 N N . TYR A 1 93 ? -20.290 -2.764 28.772 1.00 42.22 93 TYR A N 1
ATOM 724 C CA . TYR A 1 93 ? -20.502 -3.779 29.812 1.00 42.22 93 TYR A CA 1
ATOM 725 C C . TYR A 1 93 ? -19.601 -3.613 31.052 1.00 42.22 93 TYR A C 1
ATOM 727 O O . TYR A 1 93 ? -19.812 -4.338 32.022 1.00 42.22 93 TYR A O 1
ATOM 735 N N . ASN A 1 94 ? -18.612 -2.702 31.049 1.00 44.47 94 ASN A N 1
ATOM 736 C CA . ASN A 1 94 ? -17.554 -2.642 32.074 1.00 44.47 94 ASN A CA 1
ATOM 737 C C . ASN A 1 94 ? -17.445 -1.269 32.801 1.00 44.47 94 ASN A C 1
ATOM 739 O O . ASN A 1 94 ? -16.599 -0.449 32.440 1.00 44.47 94 ASN A O 1
ATOM 743 N N . PRO A 1 95 ? -18.262 -0.992 33.844 1.00 37.59 95 PRO A N 1
ATOM 744 C CA . PRO A 1 95 ? -18.443 0.357 34.411 1.00 37.59 95 PRO A CA 1
ATOM 745 C C . PRO A 1 95 ? -17.270 0.975 35.202 1.00 37.59 95 PRO A C 1
ATOM 747 O O . PRO A 1 95 ? -17.488 1.968 35.895 1.00 37.59 95 PRO A O 1
ATOM 750 N N . ARG A 1 96 ? -16.062 0.384 35.207 1.00 43.16 96 ARG A N 1
ATOM 751 C CA . ARG A 1 96 ? -14.968 0.766 36.135 1.00 43.16 96 ARG A CA 1
ATOM 752 C C . ARG A 1 96 ? -13.535 0.757 35.561 1.00 43.16 96 ARG A C 1
ATOM 754 O O . ARG A 1 96 ? -12.587 0.671 36.332 1.00 43.16 96 ARG A O 1
ATOM 761 N N . THR A 1 97 ? -13.333 0.869 34.242 1.00 44.59 97 THR A N 1
ATOM 762 C CA . THR A 1 97 ? -11.963 0.883 33.648 1.00 44.59 97 THR A CA 1
ATOM 763 C C . THR A 1 97 ? -11.702 1.934 32.554 1.00 44.59 97 THR A C 1
ATOM 765 O O . THR A 1 97 ? -10.646 1.915 31.926 1.00 44.59 97 THR A O 1
ATOM 768 N N . SER A 1 98 ? -12.632 2.853 32.285 1.00 42.50 98 SER A N 1
ATOM 769 C CA . SER A 1 98 ? -12.614 3.725 31.097 1.00 42.50 98 SER A CA 1
ATOM 770 C C . SER A 1 98 ? -12.063 5.143 31.339 1.00 42.50 98 SER A C 1
ATOM 772 O O . SER A 1 98 ? -12.751 6.114 31.034 1.00 42.50 98 SER A O 1
ATOM 774 N N . LEU A 1 99 ? -10.843 5.279 31.880 1.00 48.97 99 LEU A N 1
ATOM 775 C CA . LEU A 1 99 ? -10.157 6.586 31.983 1.00 48.97 99 LEU A CA 1
ATOM 776 C C . LEU A 1 99 ? -8.684 6.624 31.512 1.00 48.97 99 LEU A C 1
ATOM 778 O O . LEU A 1 99 ? -8.315 7.652 30.956 1.00 48.97 99 LEU A O 1
ATOM 782 N N . PRO A 1 100 ? -7.853 5.562 31.619 1.00 44.72 100 PRO A N 1
ATOM 783 C CA . PRO A 1 100 ? -6.496 5.602 31.046 1.00 44.72 100 PRO A CA 1
ATOM 784 C C . PRO A 1 100 ? -6.464 5.321 29.531 1.00 44.72 100 PRO A C 1
ATOM 786 O O . PRO A 1 100 ? -5.911 6.085 28.744 1.00 44.72 100 PRO A O 1
ATOM 789 N N . LYS A 1 101 ? -7.108 4.225 29.106 1.00 44.34 101 LYS A N 1
ATOM 790 C CA . LYS A 1 101 ? -6.788 3.552 27.832 1.00 44.34 101 LYS A CA 1
ATOM 791 C C . LYS A 1 101 ? -7.166 4.302 26.553 1.00 44.34 101 LYS A C 1
ATOM 793 O O . LYS A 1 101 ? -6.632 3.980 25.497 1.00 44.34 101 LYS A O 1
ATOM 798 N N . VAL A 1 102 ? -8.073 5.278 26.621 1.00 48.25 102 VAL A N 1
ATOM 799 C CA . VAL A 1 102 ? -8.484 6.050 25.432 1.00 48.25 102 VAL A CA 1
ATOM 800 C C . VAL A 1 102 ? -7.316 6.901 24.928 1.00 48.25 102 VAL A C 1
ATOM 802 O O . VAL A 1 102 ? -7.008 6.865 23.742 1.00 48.25 102 VAL A O 1
ATOM 805 N N . GLN A 1 103 ? -6.596 7.566 25.837 1.00 49.53 103 GLN A N 1
ATOM 806 C CA . GLN A 1 103 ? -5.454 8.414 25.486 1.00 49.53 103 GLN A CA 1
ATOM 807 C C . GLN A 1 103 ? -4.259 7.606 24.964 1.00 49.53 103 GLN A C 1
ATOM 809 O O . GLN A 1 103 ? -3.542 8.076 24.086 1.00 49.53 103 GLN A O 1
ATOM 814 N N . GLU A 1 104 ? -4.043 6.389 25.471 1.00 49.81 104 GLU A N 1
ATOM 815 C CA . GLU A 1 104 ? -3.001 5.486 24.963 1.00 49.81 104 GLU A CA 1
ATOM 816 C C . GLU A 1 104 ? -3.324 4.996 23.543 1.00 49.81 104 GLU A C 1
ATOM 818 O O . GLU A 1 104 ? -2.443 4.976 22.686 1.00 49.81 104 GLU A O 1
ATOM 823 N N . GLN A 1 105 ? -4.589 4.656 23.263 1.00 50.47 105 GLN A N 1
ATOM 824 C CA . GLN A 1 105 ? -5.010 4.215 21.929 1.00 50.47 105 GLN A CA 1
ATOM 825 C C . GLN A 1 105 ? -5.034 5.355 20.905 1.00 50.47 105 GLN A C 1
ATOM 827 O O . GLN A 1 105 ? -4.600 5.143 19.773 1.00 50.47 105 GLN A O 1
ATOM 832 N N . GLU A 1 106 ? -5.472 6.561 21.282 1.00 52.19 106 GLU A N 1
ATOM 833 C CA . GLU A 1 106 ? -5.390 7.731 20.400 1.00 52.19 106 GLU A CA 1
ATOM 834 C C . GLU A 1 106 ? -3.929 8.079 20.086 1.00 52.19 106 GLU A C 1
ATOM 836 O O . GLU A 1 106 ? -3.585 8.158 18.908 1.00 52.19 106 GLU A O 1
ATOM 841 N N . LYS A 1 107 ? -3.040 8.138 21.091 1.00 55.00 107 LYS A N 1
ATOM 842 C CA . LYS A 1 107 ? -1.603 8.391 20.876 1.00 55.00 107 LYS A CA 1
ATOM 843 C C . LYS A 1 107 ? -0.919 7.326 20.021 1.00 55.00 107 LYS A C 1
ATOM 845 O O . LYS A 1 107 ? -0.151 7.681 19.133 1.00 55.00 107 LYS A O 1
ATOM 850 N N . ALA A 1 108 ? -1.203 6.039 20.232 1.00 55.59 108 ALA A N 1
ATOM 851 C CA . ALA A 1 108 ? -0.666 4.976 19.378 1.00 55.59 108 ALA A CA 1
ATOM 852 C C . ALA A 1 108 ? -1.151 5.125 17.922 1.00 55.59 108 ALA A C 1
ATOM 854 O O . ALA A 1 108 ? -0.366 5.017 16.980 1.00 55.59 108 ALA A O 1
ATOM 855 N N . GLN A 1 109 ? -2.434 5.447 17.732 1.00 56.16 109 GLN A N 1
ATOM 856 C CA . GLN A 1 109 ? -3.023 5.656 16.411 1.00 56.16 109 GLN A CA 1
ATOM 857 C C . GLN A 1 109 ? -2.616 6.998 15.768 1.00 56.16 109 GLN A C 1
ATOM 859 O O . GLN A 1 109 ? -2.766 7.157 14.559 1.00 56.16 109 GLN A O 1
ATOM 864 N N . GLU A 1 110 ? -2.116 7.975 16.524 1.00 64.38 110 GLU A N 1
ATOM 865 C CA . GLU A 1 110 ? -1.465 9.190 16.014 1.00 64.38 110 GLU A CA 1
ATOM 866 C C . GLU A 1 110 ? -0.015 8.922 15.615 1.00 64.38 110 GLU A C 1
ATOM 868 O O . GLU A 1 110 ? 0.332 9.142 14.457 1.00 64.38 110 GLU A O 1
ATOM 873 N N . HIS A 1 111 ? 0.775 8.314 16.500 1.00 68.69 111 HIS A N 1
ATOM 874 C CA . HIS A 1 111 ? 2.158 7.905 16.244 1.00 68.69 111 HIS A CA 1
ATOM 875 C C . HIS A 1 111 ? 2.292 7.069 14.958 1.00 68.69 111 HIS A C 1
ATOM 877 O O . HIS A 1 111 ? 3.153 7.328 14.118 1.00 68.69 111 HIS A O 1
ATOM 883 N N . TRP A 1 112 ? 1.375 6.122 14.724 1.00 72.50 112 TRP A N 1
ATOM 884 C CA . TRP A 1 112 ? 1.356 5.356 13.474 1.00 72.50 112 TRP A CA 1
ATOM 885 C C . TRP A 1 112 ? 1.033 6.212 12.234 1.00 72.50 112 TRP A C 1
ATOM 887 O O . TRP A 1 112 ? 1.579 5.944 11.167 1.00 72.50 112 TRP A O 1
ATOM 897 N N . LYS A 1 113 ? 0.197 7.260 12.323 1.00 77.19 113 LYS A N 1
ATOM 898 C CA . LYS A 1 113 ? -0.051 8.167 11.178 1.00 77.19 113 LYS A CA 1
ATOM 899 C C . LYS A 1 113 ? 1.194 8.972 10.805 1.00 77.19 113 LYS A C 1
ATOM 901 O O . LYS A 1 113 ? 1.321 9.339 9.642 1.00 77.19 113 LYS A O 1
ATOM 906 N N . GLU A 1 114 ? 2.079 9.244 11.761 1.00 85.88 114 GLU A N 1
ATOM 907 C CA . GLU A 1 114 ? 3.334 9.979 11.556 1.00 85.88 114 GLU A CA 1
ATOM 908 C C . GLU A 1 114 ? 4.453 9.059 11.040 1.00 85.88 114 GLU A C 1
ATOM 910 O O . GLU A 1 114 ? 5.182 9.422 10.115 1.00 85.88 114 GLU A O 1
ATOM 915 N N . ALA A 1 115 ? 4.530 7.823 11.547 1.00 88.38 115 ALA A N 1
ATOM 916 C CA . ALA A 1 115 ? 5.531 6.836 11.140 1.00 88.38 115 ALA A CA 1
ATOM 917 C C . ALA A 1 115 ? 5.465 6.456 9.644 1.00 88.38 115 ALA A C 1
ATOM 919 O O . ALA A 1 115 ? 6.505 6.305 8.999 1.00 88.38 115 ALA A O 1
ATOM 920 N N . TYR A 1 116 ? 4.264 6.318 9.062 1.00 90.06 116 TYR A N 1
ATOM 921 C CA . TYR A 1 116 ? 4.111 5.893 7.659 1.00 90.06 116 TYR A CA 1
ATOM 922 C C . TYR A 1 116 ? 4.657 6.905 6.630 1.00 90.06 116 TYR A C 1
ATOM 924 O O . TYR A 1 116 ? 5.369 6.463 5.720 1.00 90.06 116 TYR A O 1
ATOM 932 N N . PRO A 1 117 ? 4.380 8.222 6.743 1.00 91.50 117 PRO A N 1
ATOM 933 C CA . PRO A 1 117 ? 5.041 9.263 5.959 1.00 91.50 117 PRO A CA 1
ATOM 934 C C . PRO A 1 117 ? 6.561 9.307 6.139 1.00 91.50 117 PRO A C 1
ATOM 936 O O . PRO A 1 117 ? 7.260 9.392 5.133 1.00 91.50 117 PRO A O 1
ATOM 939 N N . ILE A 1 118 ? 7.071 9.207 7.375 1.00 92.38 118 ILE A N 1
ATOM 940 C CA . ILE A 1 118 ? 8.518 9.264 7.666 1.00 92.38 118 ILE A CA 1
ATOM 941 C C . ILE A 1 118 ? 9.247 8.093 6.994 1.00 92.38 118 ILE A C 1
ATOM 943 O O . ILE A 1 118 ? 10.149 8.299 6.186 1.00 92.38 118 ILE A O 1
ATOM 947 N N . ALA A 1 119 ? 8.802 6.856 7.231 1.00 94.06 119 ALA A N 1
ATOM 948 C CA . ALA A 1 119 ? 9.395 5.683 6.591 1.00 94.06 119 ALA A CA 1
ATOM 949 C C . ALA A 1 119 ? 9.284 5.719 5.051 1.00 94.06 119 ALA A C 1
ATOM 951 O O . ALA A 1 119 ? 10.083 5.088 4.360 1.00 94.06 119 ALA A O 1
ATOM 952 N N . PHE A 1 120 ? 8.288 6.422 4.493 1.00 93.56 120 PHE A N 1
ATOM 953 C CA . PHE A 1 120 ? 8.087 6.496 3.044 1.00 93.56 120 PHE A CA 1
ATOM 954 C C . PHE A 1 120 ? 8.981 7.560 2.402 1.00 93.56 120 PHE A C 1
ATOM 956 O O . PHE A 1 120 ? 9.555 7.301 1.344 1.00 93.56 120 PHE A O 1
ATOM 963 N N . SER A 1 121 ? 9.142 8.727 3.037 1.00 93.06 121 SER A N 1
ATOM 964 C CA . SER A 1 121 ? 10.080 9.748 2.565 1.00 93.06 121 SER A CA 1
ATOM 965 C C . SER A 1 121 ? 11.515 9.225 2.606 1.00 93.06 121 SER A C 1
ATOM 967 O O . SER A 1 121 ? 12.222 9.348 1.611 1.00 93.06 121 SER A O 1
ATOM 969 N N . GLU A 1 122 ? 11.911 8.537 3.679 1.00 93.31 122 GLU A N 1
ATOM 970 C CA . GLU A 1 122 ? 13.218 7.877 3.770 1.00 93.31 122 GLU A CA 1
ATOM 971 C C . GLU A 1 122 ? 13.424 6.806 2.688 1.00 93.31 122 GLU A C 1
ATOM 973 O O . GLU A 1 122 ? 14.493 6.749 2.086 1.00 93.31 122 GLU A O 1
ATOM 978 N N . LEU A 1 123 ? 12.408 5.991 2.373 1.00 94.19 123 LEU A N 1
ATOM 979 C CA . LEU A 1 123 ? 12.503 4.995 1.297 1.00 94.19 123 LEU A CA 1
ATOM 980 C C . LEU A 1 123 ? 12.685 5.651 -0.085 1.00 94.19 123 LEU A C 1
ATOM 982 O O . LEU A 1 123 ? 13.450 5.152 -0.909 1.00 94.19 123 LEU A O 1
ATOM 986 N N . VAL A 1 124 ? 12.006 6.774 -0.343 1.00 91.62 124 VAL A N 1
ATOM 987 C CA . VAL A 1 124 ? 12.167 7.564 -1.578 1.00 91.62 124 VAL A CA 1
ATOM 988 C C . VAL A 1 124 ? 13.549 8.227 -1.640 1.00 91.62 124 VAL A C 1
ATOM 990 O O . VAL A 1 124 ? 14.175 8.226 -2.705 1.00 91.62 124 VAL A O 1
ATOM 993 N N . THR A 1 125 ? 14.054 8.733 -0.512 1.00 91.62 125 THR A N 1
ATOM 994 C CA . THR A 1 125 ? 15.418 9.264 -0.381 1.00 91.62 125 THR A CA 1
ATOM 995 C C . THR A 1 125 ? 16.452 8.178 -0.664 1.00 91.62 125 THR A C 1
ATOM 997 O O . THR A 1 125 ? 17.248 8.351 -1.579 1.00 91.62 125 THR A O 1
ATOM 1000 N N . TYR A 1 126 ? 16.364 7.014 -0.015 1.00 91.19 126 TYR A N 1
ATOM 1001 C CA . TYR A 1 126 ? 17.256 5.869 -0.230 1.00 91.19 126 TYR A CA 1
ATOM 1002 C C . TYR A 1 126 ? 17.327 5.430 -1.704 1.00 91.19 126 TYR A C 1
ATOM 1004 O O . TYR A 1 126 ? 18.414 5.251 -2.248 1.00 91.19 126 TYR A O 1
ATOM 1012 N N . ILE A 1 127 ? 16.183 5.323 -2.393 1.00 88.75 127 ILE A N 1
ATOM 1013 C CA . ILE A 1 127 ? 16.140 4.996 -3.834 1.00 88.75 127 ILE A CA 1
ATOM 1014 C C . ILE A 1 127 ? 16.846 6.077 -4.675 1.00 88.75 127 ILE A C 1
ATOM 1016 O O . ILE A 1 127 ? 17.513 5.764 -5.664 1.00 88.75 127 ILE A O 1
ATOM 1020 N N . SER A 1 128 ? 16.718 7.345 -4.281 1.00 84.94 128 SER A N 1
ATOM 1021 C CA . SER A 1 128 ? 17.344 8.486 -4.961 1.00 84.94 128 SER A CA 1
ATOM 1022 C C . SER A 1 128 ? 18.853 8.572 -4.690 1.00 84.94 128 SER A C 1
ATOM 1024 O O . SER A 1 128 ? 19.619 8.904 -5.593 1.00 84.94 128 SER A O 1
ATOM 1026 N N . GLU A 1 129 ? 19.288 8.230 -3.478 1.00 86.38 129 GLU A N 1
ATOM 1027 C CA . GLU A 1 129 ? 20.690 8.174 -3.060 1.00 86.38 129 GLU A CA 1
ATOM 1028 C C . GLU A 1 129 ? 21.426 6.994 -3.695 1.00 86.38 129 GLU A C 1
ATOM 1030 O O . GLU A 1 129 ? 22.510 7.196 -4.235 1.00 86.38 129 GLU A O 1
ATOM 1035 N N . MET A 1 130 ? 20.823 5.798 -3.752 1.00 83.25 130 MET A N 1
ATOM 1036 C CA . MET A 1 130 ? 21.396 4.650 -4.474 1.00 83.25 130 MET A CA 1
ATOM 1037 C C . MET A 1 130 ? 21.740 5.007 -5.925 1.00 83.25 130 MET A C 1
ATOM 1039 O O . MET A 1 130 ? 22.829 4.690 -6.393 1.00 83.25 130 MET A O 1
ATOM 1043 N N . LYS A 1 131 ? 20.841 5.728 -6.609 1.00 76.06 131 LYS A N 1
ATOM 1044 C CA . LYS A 1 131 ? 21.036 6.223 -7.981 1.00 76.06 131 LYS A CA 1
ATOM 1045 C C . LYS A 1 131 ? 22.143 7.283 -8.097 1.00 76.06 131 LYS A C 1
ATOM 1047 O O . LYS A 1 131 ? 22.656 7.524 -9.188 1.00 76.06 131 LYS A O 1
ATOM 1052 N N . ASN A 1 132 ? 22.463 7.991 -7.020 1.00 73.31 132 ASN A N 1
ATOM 1053 C CA . ASN A 1 132 ? 23.535 8.990 -6.999 1.00 73.31 132 ASN A CA 1
ATOM 1054 C C . ASN A 1 132 ? 24.871 8.399 -6.516 1.00 73.31 132 ASN A C 1
ATOM 1056 O O . ASN A 1 132 ? 25.905 8.995 -6.766 1.00 73.31 132 ASN A O 1
ATOM 1060 N N . ALA A 1 133 ? 24.857 7.236 -5.859 1.00 71.44 133 ALA A N 1
ATOM 1061 C CA . ALA A 1 133 ? 26.050 6.448 -5.554 1.00 71.44 133 ALA A CA 1
ATOM 1062 C C . ALA A 1 133 ? 26.472 5.548 -6.732 1.00 71.44 133 ALA A C 1
ATOM 1064 O O . ALA A 1 133 ? 27.652 5.235 -6.884 1.00 71.44 133 ALA A O 1
ATOM 1065 N N . SER A 1 134 ? 25.528 5.142 -7.590 1.00 64.75 134 SER A N 1
ATOM 1066 C CA . SER A 1 134 ? 25.807 4.481 -8.868 1.00 64.75 134 SER A CA 1
ATOM 1067 C C . SER A 1 134 ? 26.212 5.500 -9.948 1.00 64.75 134 SER A C 1
ATOM 1069 O O . SER A 1 134 ? 25.459 5.751 -10.887 1.00 64.75 134 SER A O 1
ATOM 1071 N N . ASP A 1 135 ? 27.406 6.085 -9.809 1.00 59.50 135 ASP A N 1
ATOM 1072 C CA . ASP A 1 135 ? 28.052 6.885 -10.867 1.00 59.50 135 ASP A CA 1
ATOM 1073 C C . ASP A 1 135 ? 28.635 6.012 -12.003 1.00 59.50 135 ASP A C 1
ATOM 1075 O O . ASP A 1 135 ? 29.058 6.526 -13.041 1.00 59.50 135 ASP A O 1
ATOM 1079 N N . SER A 1 136 ? 28.653 4.680 -11.845 1.00 61.19 136 SER A N 1
ATOM 1080 C CA . SER A 1 136 ? 28.932 3.766 -12.957 1.00 61.19 136 SER A CA 1
ATOM 1081 C C . SER A 1 136 ? 27.746 3.697 -13.928 1.00 61.19 136 SER A C 1
ATOM 1083 O O . SER A 1 136 ? 26.601 3.970 -13.582 1.00 61.19 136 SER A O 1
ATOM 1085 N N . SER A 1 137 ? 28.004 3.271 -15.168 1.00 62.66 137 SER A N 1
ATOM 1086 C CA . SER A 1 137 ? 26.973 3.095 -16.206 1.00 62.66 137 SER A CA 1
ATOM 1087 C C . SER A 1 137 ? 26.040 1.885 -15.963 1.00 62.66 137 SER A C 1
ATOM 1089 O O . SER A 1 137 ? 25.370 1.424 -16.896 1.00 62.66 137 SER A O 1
ATOM 1091 N N . ASP A 1 138 ? 26.015 1.342 -14.746 1.00 64.62 138 ASP A N 1
ATOM 1092 C CA . ASP A 1 138 ? 25.263 0.144 -14.390 1.00 64.62 138 ASP A CA 1
ATOM 1093 C C . ASP A 1 138 ? 23.826 0.489 -13.971 1.00 64.62 138 ASP A C 1
ATOM 1095 O O . ASP A 1 138 ? 23.599 1.443 -13.227 1.00 64.62 138 ASP A O 1
ATOM 1099 N N . PRO A 1 139 ? 22.825 -0.271 -14.442 1.00 68.62 139 PRO A N 1
ATOM 1100 C CA . PRO A 1 139 ? 21.424 0.056 -14.217 1.00 68.62 139 PRO A CA 1
ATOM 1101 C C . PRO A 1 139 ? 20.961 -0.254 -12.787 1.00 68.62 139 PRO A C 1
ATOM 1103 O O . PRO A 1 139 ? 21.163 -1.363 -12.284 1.00 68.62 139 PRO A O 1
ATOM 1106 N N . LEU A 1 140 ? 20.236 0.675 -12.155 1.00 78.88 140 LEU A N 1
ATOM 1107 C CA . LEU A 1 140 ? 19.697 0.464 -10.813 1.00 78.88 140 LEU A CA 1
ATOM 1108 C C . LEU A 1 140 ? 18.446 -0.431 -10.867 1.00 78.88 140 LEU A C 1
ATOM 1110 O O . LEU A 1 140 ? 17.358 0.018 -11.231 1.00 78.88 140 LEU A O 1
ATOM 1114 N N . ILE A 1 141 ? 18.591 -1.702 -10.475 1.00 84.50 141 ILE A N 1
ATOM 1115 C CA . ILE A 1 141 ? 17.496 -2.685 -10.425 1.00 84.50 141 ILE A CA 1
ATOM 1116 C C . ILE A 1 141 ? 17.157 -3.033 -8.969 1.00 84.50 141 ILE A C 1
ATOM 1118 O O . ILE A 1 141 ? 17.948 -3.651 -8.258 1.00 84.50 141 ILE A O 1
ATOM 1122 N N . LEU A 1 142 ? 15.942 -2.692 -8.535 1.00 89.25 142 LEU A N 1
ATOM 1123 C CA . LEU A 1 142 ? 15.466 -2.881 -7.162 1.00 89.25 142 LEU A CA 1
ATOM 1124 C C . LEU A 1 142 ? 14.313 -3.890 -7.097 1.00 89.25 142 LEU A C 1
ATOM 1126 O O . LEU A 1 142 ? 13.290 -3.727 -7.761 1.00 89.25 142 LEU A O 1
ATOM 1130 N N . LYS A 1 143 ? 14.426 -4.918 -6.248 1.00 92.19 143 LYS A N 1
ATOM 1131 C CA . LYS A 1 143 ? 13.321 -5.858 -5.993 1.00 92.19 143 LYS A CA 1
ATOM 1132 C C . LYS A 1 143 ? 12.256 -5.225 -5.100 1.00 92.19 143 LYS A C 1
ATOM 1134 O O . LYS A 1 143 ? 12.553 -4.800 -3.984 1.00 92.19 143 LYS A O 1
ATOM 1139 N N . LEU A 1 144 ? 10.990 -5.280 -5.523 1.00 93.75 144 LEU A N 1
ATOM 1140 C CA . LEU A 1 144 ? 9.851 -4.822 -4.716 1.00 93.75 144 LEU A CA 1
ATOM 1141 C C . LEU A 1 144 ? 9.756 -5.543 -3.363 1.00 93.75 144 LEU A C 1
ATOM 1143 O O . LEU A 1 144 ? 9.358 -4.935 -2.372 1.00 93.75 144 LEU A O 1
ATOM 1147 N N . ALA A 1 145 ? 10.133 -6.824 -3.306 1.00 92.69 145 ALA A N 1
ATOM 1148 C CA . ALA A 1 145 ? 10.188 -7.584 -2.059 1.00 92.69 145 ALA A CA 1
ATOM 1149 C C . ALA A 1 145 ? 11.155 -6.938 -1.049 1.00 92.69 145 ALA A C 1
ATOM 1151 O O . ALA A 1 145 ? 10.781 -6.722 0.102 1.00 92.69 145 ALA A O 1
ATOM 1152 N N . ASN A 1 146 ? 12.348 -6.538 -1.502 1.00 93.25 146 ASN A N 1
ATOM 1153 C CA . ASN A 1 146 ? 13.356 -5.884 -0.669 1.00 93.25 146 ASN A CA 1
ATOM 1154 C C . ASN A 1 146 ? 12.875 -4.499 -0.210 1.00 93.25 146 ASN A C 1
ATOM 1156 O O . ASN A 1 146 ? 12.968 -4.194 0.972 1.00 93.25 146 ASN A O 1
ATOM 1160 N N . LEU A 1 147 ? 12.288 -3.691 -1.104 1.00 94.06 147 LEU A N 1
ATOM 1161 C CA . LEU A 1 147 ? 11.721 -2.385 -0.732 1.00 94.06 147 LEU A CA 1
ATOM 1162 C C . LEU A 1 147 ? 10.555 -2.519 0.264 1.00 94.06 147 LEU A C 1
ATOM 1164 O O . LEU A 1 147 ? 10.436 -1.717 1.185 1.00 94.06 147 LEU A O 1
ATOM 1168 N N . THR A 1 148 ? 9.727 -3.561 0.127 1.00 95.25 148 THR A N 1
ATOM 1169 C CA . THR A 1 148 ? 8.662 -3.877 1.096 1.00 95.25 148 THR A CA 1
ATOM 1170 C C . THR A 1 148 ? 9.249 -4.261 2.455 1.00 95.25 148 THR A C 1
ATOM 1172 O O . THR A 1 148 ? 8.747 -3.811 3.481 1.00 95.25 148 THR A O 1
ATOM 1175 N N . MET A 1 149 ? 10.313 -5.069 2.472 1.00 94.38 149 MET A N 1
ATOM 1176 C CA . MET A 1 149 ? 11.003 -5.490 3.694 1.00 94.38 149 MET A CA 1
ATOM 1177 C C . MET A 1 149 ? 11.656 -4.304 4.415 1.00 94.38 149 MET A C 1
ATOM 1179 O O . MET A 1 149 ? 11.415 -4.129 5.603 1.00 94.38 149 MET A O 1
ATOM 1183 N N . LEU A 1 150 ? 12.397 -3.454 3.694 1.00 94.88 150 LEU A N 1
ATOM 1184 C CA . LEU A 1 150 ? 13.005 -2.234 4.239 1.00 94.88 150 LEU A CA 1
ATOM 1185 C C . LEU A 1 150 ? 11.943 -1.281 4.808 1.00 94.88 150 LEU A C 1
ATOM 1187 O O . LEU A 1 150 ? 12.108 -0.769 5.912 1.00 94.88 150 LEU A O 1
ATOM 1191 N N . TYR A 1 151 ? 10.821 -1.095 4.103 1.00 95.12 151 TYR A N 1
ATOM 1192 C CA . TYR A 1 151 ? 9.722 -0.260 4.589 1.00 95.12 151 TYR A CA 1
ATOM 1193 C C . TYR A 1 151 ? 9.078 -0.833 5.862 1.00 95.12 151 TYR A C 1
ATOM 1195 O O . TYR A 1 151 ? 8.878 -0.091 6.820 1.00 95.12 151 TYR A O 1
ATOM 1203 N N . LYS A 1 152 ? 8.820 -2.150 5.930 1.00 94.06 152 LYS A N 1
ATOM 1204 C CA . LYS A 1 152 ? 8.328 -2.803 7.159 1.00 94.06 152 LYS A CA 1
ATOM 1205 C C . LYS A 1 152 ? 9.311 -2.660 8.321 1.00 94.06 152 LYS A C 1
ATOM 1207 O O . LYS A 1 152 ? 8.912 -2.204 9.385 1.00 94.06 152 LYS A O 1
ATOM 1212 N N . GLN A 1 153 ? 10.589 -2.958 8.093 1.00 94.25 153 GLN A N 1
ATOM 1213 C CA . GLN A 1 153 ? 11.644 -2.834 9.099 1.00 94.25 153 GLN A CA 1
ATOM 1214 C C . GLN A 1 153 ? 11.760 -1.396 9.627 1.00 94.25 153 GLN A C 1
ATOM 1216 O O . GLN A 1 153 ? 11.979 -1.191 10.820 1.00 94.25 153 GLN A O 1
ATOM 1221 N N . ARG A 1 154 ? 11.579 -0.383 8.767 1.00 94.69 154 ARG A N 1
ATOM 1222 C CA . ARG A 1 154 ? 11.599 1.017 9.203 1.00 94.69 154 ARG A CA 1
ATOM 1223 C C . ARG A 1 154 ? 10.341 1.418 9.975 1.00 94.69 154 ARG A C 1
ATOM 1225 O O . ARG A 1 154 ? 10.454 2.133 10.962 1.00 94.69 154 ARG A O 1
ATOM 1232 N N . LEU A 1 155 ? 9.165 0.917 9.595 1.00 92.00 155 LEU A N 1
ATOM 1233 C CA . LEU A 1 155 ? 7.936 1.085 10.381 1.00 92.00 155 LEU A CA 1
ATOM 1234 C C . LEU A 1 155 ? 8.058 0.438 11.774 1.00 92.00 155 LEU A C 1
ATOM 1236 O O . LEU A 1 155 ? 7.660 1.047 12.762 1.00 92.00 155 LEU A O 1
ATOM 1240 N N . GLU A 1 156 ? 8.671 -0.744 11.870 1.00 92.31 156 GLU A N 1
ATOM 1241 C CA . GLU A 1 156 ? 8.944 -1.436 13.140 1.00 92.31 156 GLU A CA 1
ATOM 1242 C C . GLU A 1 156 ? 9.925 -0.642 14.026 1.00 92.31 156 GLU A C 1
ATOM 1244 O O . GLU A 1 156 ? 9.684 -0.485 15.223 1.00 92.31 156 GLU A O 1
ATOM 1249 N N . GLN A 1 157 ? 10.976 -0.046 13.445 1.00 91.56 157 GLN A N 1
ATOM 1250 C CA . GLN A 1 157 ? 11.866 0.896 14.151 1.00 91.56 157 GLN A CA 1
ATOM 1251 C C . GLN A 1 157 ? 11.146 2.167 14.632 1.00 91.56 157 GLN A C 1
ATOM 1253 O O . GLN A 1 157 ? 11.534 2.739 15.648 1.00 91.56 157 GLN A O 1
ATOM 1258 N N . LEU A 1 158 ? 10.101 2.599 13.922 1.00 90.00 158 LEU A N 1
ATOM 1259 C CA . LEU A 1 158 ? 9.217 3.709 14.295 1.00 90.00 158 LEU A CA 1
ATOM 1260 C C . LEU A 1 158 ? 8.007 3.235 15.133 1.00 90.00 158 LEU A C 1
ATOM 1262 O O . LEU A 1 158 ? 6.955 3.870 15.127 1.00 90.00 158 LEU A O 1
ATOM 1266 N N . GLY A 1 159 ? 8.124 2.111 15.851 1.00 87.19 159 GLY A N 1
ATOM 1267 C CA . GLY A 1 159 ? 7.125 1.648 16.824 1.00 87.19 159 GLY A CA 1
ATOM 1268 C C . GLY A 1 159 ? 5.768 1.239 16.234 1.00 87.19 159 GLY A C 1
ATOM 1269 O O . GLY A 1 159 ? 4.750 1.275 16.933 1.00 87.19 159 GLY A O 1
ATOM 1270 N N . VAL A 1 160 ? 5.725 0.858 14.955 1.00 87.44 160 VAL A N 1
ATOM 1271 C CA . VAL A 1 160 ? 4.559 0.215 14.337 1.00 87.44 160 VAL A CA 1
ATOM 1272 C C . VAL A 1 160 ? 4.725 -1.300 14.442 1.00 87.44 160 VAL A C 1
ATOM 1274 O O . VAL A 1 160 ? 5.454 -1.911 13.664 1.00 87.44 160 VAL A O 1
ATOM 1277 N N . GLU A 1 161 ? 4.037 -1.925 15.394 1.00 84.81 161 GLU A N 1
ATOM 1278 C CA . GLU A 1 161 ? 4.048 -3.383 15.540 1.00 84.81 161 GLU A CA 1
ATOM 1279 C C . GLU A 1 161 ? 3.307 -4.065 14.374 1.00 84.81 161 GLU A C 1
ATOM 1281 O O . GLU A 1 161 ? 2.158 -3.744 14.068 1.00 84.81 161 GLU A O 1
ATOM 1286 N N . SER A 1 162 ? 3.934 -5.065 13.743 1.00 80.25 162 SER A N 1
ATOM 1287 C CA . SER A 1 162 ? 3.342 -5.901 12.677 1.00 80.25 162 SER A CA 1
ATOM 1288 C C . SER A 1 162 ? 2.732 -5.132 11.475 1.00 80.25 162 SER A C 1
ATOM 1290 O O . SER A 1 162 ? 1.566 -5.333 11.130 1.00 80.25 162 SER A O 1
ATOM 1292 N N . PRO A 1 163 ? 3.495 -4.265 10.780 1.00 84.44 163 PRO A N 1
ATOM 1293 C CA . PRO A 1 163 ? 2.958 -3.361 9.760 1.00 84.44 163 PRO A CA 1
ATOM 1294 C C . PRO A 1 163 ? 2.376 -4.087 8.528 1.00 84.44 163 PRO A C 1
ATOM 1296 O O . PRO A 1 163 ? 3.076 -4.816 7.810 1.00 84.44 163 PRO A O 1
ATOM 1299 N N . ASP A 1 164 ? 1.096 -3.836 8.223 1.00 83.75 164 ASP A N 1
ATOM 1300 C CA . ASP A 1 164 ? 0.375 -4.386 7.059 1.00 83.75 164 ASP A CA 1
ATOM 1301 C C . ASP A 1 164 ? 0.688 -3.624 5.754 1.00 83.75 164 ASP A C 1
ATOM 1303 O O . ASP A 1 164 ? -0.142 -2.947 5.143 1.00 83.75 164 ASP A O 1
ATOM 1307 N N . VAL A 1 165 ? 1.947 -3.711 5.321 1.00 89.38 165 VAL A N 1
ATOM 1308 C CA . VAL A 1 165 ? 2.384 -3.172 4.026 1.00 89.38 165 VAL A CA 1
ATOM 1309 C C . VAL A 1 165 ? 1.987 -4.125 2.900 1.00 89.38 165 VAL A C 1
ATOM 1311 O O . VAL A 1 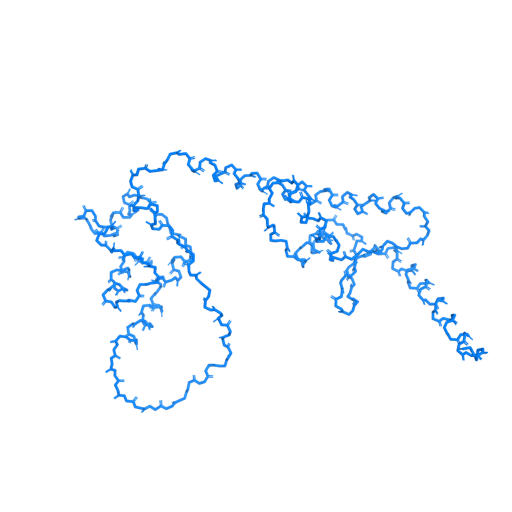165 ? 2.587 -5.189 2.732 1.00 89.38 165 VAL A O 1
ATOM 1314 N N . HIS A 1 166 ? 1.042 -3.696 2.063 1.00 89.19 166 HIS A N 1
ATOM 1315 C CA . HIS A 1 166 ? 0.679 -4.399 0.833 1.00 89.19 166 HIS A CA 1
ATOM 1316 C C . HIS A 1 166 ? 1.632 -4.017 -0.328 1.00 89.19 166 HIS A C 1
ATOM 1318 O O . HIS A 1 166 ? 1.582 -2.866 -0.781 1.00 89.19 166 HIS A O 1
ATOM 1324 N N . PRO A 1 167 ? 2.442 -4.944 -0.892 1.00 88.12 167 PRO A N 1
ATOM 1325 C CA . PRO A 1 167 ? 3.502 -4.612 -1.858 1.00 88.12 167 PRO A CA 1
ATOM 1326 C C . PRO A 1 167 ? 3.016 -3.833 -3.084 1.00 88.12 167 PRO A C 1
ATOM 1328 O O . PRO A 1 167 ? 3.689 -2.924 -3.562 1.00 88.12 167 PRO A O 1
ATOM 1331 N N . THR A 1 168 ? 1.819 -4.155 -3.590 1.00 88.81 168 THR A N 1
ATOM 1332 C CA . THR A 1 168 ? 1.225 -3.462 -4.745 1.00 88.81 168 THR A CA 1
ATOM 1333 C C . THR A 1 168 ? 1.015 -1.972 -4.476 1.00 88.81 168 THR A C 1
ATOM 1335 O O . THR A 1 168 ? 1.418 -1.167 -5.307 1.00 88.81 168 THR A O 1
ATOM 1338 N N . ARG A 1 169 ? 0.481 -1.605 -3.298 1.00 89.94 169 ARG A N 1
ATOM 1339 C CA . ARG A 1 169 ? 0.244 -0.202 -2.920 1.00 89.94 169 ARG A CA 1
ATOM 1340 C C . ARG A 1 169 ? 1.554 0.560 -2.772 1.00 89.94 169 ARG A C 1
ATOM 1342 O O . ARG A 1 169 ? 1.678 1.637 -3.340 1.00 89.94 169 ARG A O 1
ATOM 1349 N N . LEU A 1 170 ? 2.545 -0.034 -2.101 1.00 92.19 170 LEU A N 1
ATOM 1350 C CA . LEU A 1 170 ? 3.877 0.563 -1.976 1.00 92.19 170 LEU A CA 1
ATOM 1351 C C . LEU A 1 170 ? 4.500 0.823 -3.359 1.00 92.19 170 LEU A C 1
ATOM 1353 O O . LEU A 1 170 ? 4.985 1.918 -3.624 1.00 92.19 170 LEU A O 1
ATOM 1357 N N . LYS A 1 171 ? 4.408 -0.149 -4.277 1.00 94.12 171 LYS A N 1
ATOM 1358 C CA . LYS A 1 171 ? 4.857 -0.007 -5.671 1.00 94.12 171 LYS A CA 1
ATOM 1359 C C . LYS A 1 171 ? 4.098 1.091 -6.427 1.00 94.12 171 LYS A C 1
ATOM 1361 O O . LYS A 1 171 ? 4.718 1.819 -7.195 1.00 94.12 171 LYS A O 1
ATOM 1366 N N . ASP A 1 172 ? 2.781 1.205 -6.250 1.00 92.44 172 ASP A N 1
ATOM 1367 C CA . ASP A 1 172 ? 1.969 2.254 -6.886 1.00 92.44 172 ASP A CA 1
ATOM 1368 C C . ASP A 1 172 ? 2.323 3.652 -6.343 1.00 92.44 172 ASP A C 1
ATOM 1370 O O . ASP A 1 172 ? 2.478 4.589 -7.123 1.00 92.44 172 ASP A O 1
ATOM 1374 N N . GLN A 1 173 ? 2.550 3.786 -5.031 1.00 93.69 173 GLN A N 1
ATOM 1375 C CA . GLN A 1 173 ? 3.008 5.033 -4.403 1.00 93.69 173 GLN A CA 1
ATOM 1376 C C . GLN A 1 173 ? 4.421 5.429 -4.859 1.00 93.69 173 GLN A C 1
ATOM 1378 O O . GLN A 1 173 ? 4.651 6.589 -5.191 1.00 93.69 173 GLN A O 1
ATOM 1383 N N . LEU A 1 174 ? 5.363 4.482 -4.933 1.00 92.94 174 LEU A N 1
ATOM 1384 C CA . LEU A 1 174 ? 6.721 4.745 -5.428 1.00 92.94 174 LEU A CA 1
ATOM 1385 C C . LEU A 1 174 ? 6.726 5.208 -6.894 1.00 92.94 174 LEU A C 1
ATOM 1387 O O . LEU A 1 174 ? 7.436 6.150 -7.231 1.00 92.94 174 LEU A O 1
ATOM 1391 N N . LEU A 1 175 ? 5.897 4.603 -7.752 1.00 91.12 175 LEU A N 1
ATOM 1392 C CA . LEU A 1 175 ? 5.706 5.035 -9.145 1.00 91.12 175 LEU A CA 1
ATOM 1393 C C . LEU A 1 175 ? 5.055 6.425 -9.257 1.00 91.12 175 LEU A C 1
ATOM 1395 O O . LEU A 1 175 ? 5.376 7.166 -10.182 1.00 91.12 175 LEU A O 1
ATOM 1399 N N . PHE A 1 176 ? 4.163 6.789 -8.331 1.00 91.56 176 PHE A N 1
ATOM 1400 C CA . PHE A 1 176 ? 3.548 8.119 -8.293 1.00 91.56 176 PHE A CA 1
ATOM 1401 C C . PHE A 1 176 ? 4.541 9.210 -7.858 1.00 91.56 176 PHE A C 1
ATOM 1403 O O . PHE A 1 176 ? 4.599 10.270 -8.478 1.00 91.56 176 PHE A O 1
ATOM 1410 N N . HIS A 1 177 ? 5.346 8.952 -6.822 1.00 89.25 177 HIS A N 1
ATOM 1411 C CA . HIS A 1 177 ? 6.299 9.932 -6.287 1.00 89.25 177 HIS A CA 1
ATOM 1412 C C . HIS A 1 177 ? 7.626 10.010 -7.062 1.00 89.25 177 HIS A C 1
ATOM 1414 O O . HIS A 1 177 ? 8.279 11.051 -7.026 1.00 89.25 177 HIS A O 1
ATOM 1420 N N . ILE A 1 178 ? 8.029 8.953 -7.777 1.00 88.62 178 ILE A N 1
ATOM 1421 C CA . ILE A 1 178 ? 9.282 8.904 -8.546 1.00 88.62 178 ILE A CA 1
ATOM 1422 C C . ILE A 1 178 ? 8.943 8.746 -10.044 1.00 88.62 178 ILE A C 1
ATOM 1424 O O . ILE A 1 178 ? 8.990 7.636 -10.574 1.00 88.62 178 ILE A O 1
ATOM 1428 N N . PRO A 1 179 ? 8.638 9.834 -10.783 1.00 81.88 179 PRO A N 1
ATOM 1429 C CA . PRO A 1 179 ? 8.062 9.768 -12.138 1.00 81.88 179 PRO A CA 1
ATOM 1430 C C . PRO A 1 179 ? 8.999 9.222 -13.234 1.00 81.88 179 PRO A C 1
ATOM 1432 O O . PRO A 1 179 ? 8.588 9.069 -14.384 1.00 81.88 179 PRO A O 1
ATOM 1435 N N . LYS A 1 180 ? 10.266 8.930 -12.907 1.00 85.88 180 LYS A N 1
ATOM 1436 C CA . LYS A 1 180 ? 11.209 8.218 -13.791 1.00 85.88 180 LYS A CA 1
ATOM 1437 C C . LYS A 1 180 ? 11.291 6.713 -13.501 1.00 85.88 180 LYS A C 1
ATOM 1439 O O . LYS A 1 180 ? 11.960 6.012 -14.254 1.00 85.88 180 LYS A O 1
ATOM 1444 N N . LEU A 1 181 ? 10.648 6.216 -12.443 1.00 89.12 181 LEU A N 1
ATOM 1445 C CA . LEU A 1 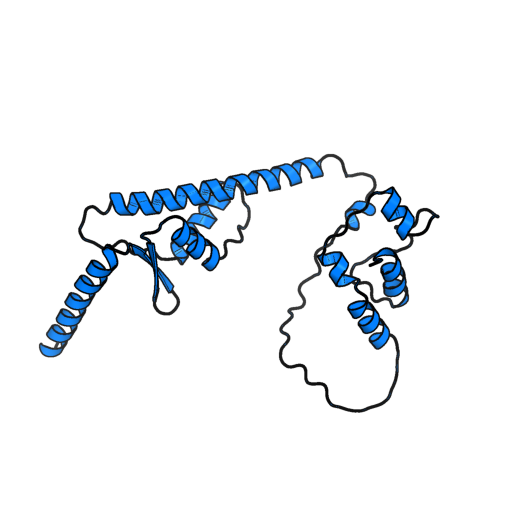181 ? 10.691 4.818 -12.011 1.00 89.12 181 LEU A CA 1
ATOM 1446 C C . LEU A 1 181 ? 9.659 3.972 -12.769 1.00 89.12 181 LEU A C 1
ATOM 1448 O O . LEU A 1 181 ? 8.517 4.382 -12.966 1.00 89.12 181 LEU A O 1
ATOM 1452 N N . GLN A 1 182 ? 10.054 2.773 -13.189 1.00 88.88 182 GLN A N 1
ATOM 1453 C CA . GLN A 1 182 ? 9.227 1.849 -13.961 1.00 88.88 182 GLN A CA 1
ATOM 1454 C C . GLN A 1 182 ? 9.272 0.446 -13.350 1.00 88.88 182 GLN A C 1
ATOM 1456 O O . GLN A 1 182 ? 10.343 -0.080 -13.049 1.00 88.88 182 GLN A O 1
ATOM 1461 N N . ALA A 1 183 ? 8.100 -0.171 -13.182 1.00 90.56 183 ALA A N 1
ATOM 1462 C CA . ALA A 1 183 ? 7.969 -1.508 -12.611 1.00 90.56 183 ALA A CA 1
ATOM 1463 C C . ALA A 1 183 ? 7.807 -2.578 -13.703 1.00 90.56 183 ALA A C 1
ATOM 1465 O O . ALA A 1 183 ? 6.861 -2.536 -14.490 1.00 90.56 183 ALA A O 1
ATOM 1466 N N . HIS A 1 184 ? 8.688 -3.574 -13.690 1.00 87.75 184 HIS A N 1
ATOM 1467 C CA . HIS A 1 184 ? 8.742 -4.687 -14.633 1.00 87.75 184 HIS A CA 1
ATOM 1468 C C . HIS A 1 184 ? 8.486 -6.011 -13.894 1.00 87.75 184 HIS A C 1
ATOM 1470 O O . HIS A 1 184 ? 8.966 -6.210 -12.778 1.00 87.75 184 HIS A O 1
ATOM 1476 N N . ARG A 1 185 ? 7.720 -6.934 -14.489 1.00 87.38 185 ARG A N 1
ATOM 1477 C CA . ARG A 1 185 ? 7.486 -8.271 -13.910 1.00 87.38 185 ARG A CA 1
ATOM 1478 C C . ARG A 1 185 ? 8.512 -9.267 -14.442 1.00 87.38 185 ARG A C 1
ATOM 1480 O O . ARG A 1 185 ? 8.641 -9.407 -15.653 1.00 87.38 185 ARG A O 1
ATOM 1487 N N . GLN A 1 186 ? 9.167 -10.002 -13.548 1.00 80.00 186 GLN A N 1
ATOM 1488 C CA . GLN A 1 186 ? 10.127 -11.053 -13.887 1.00 80.00 186 GLN A CA 1
ATOM 1489 C C . GLN A 1 186 ? 9.712 -12.358 -13.193 1.00 80.00 186 GLN A C 1
ATOM 1491 O O . GLN A 1 186 ? 10.080 -12.643 -12.053 1.00 80.00 186 GLN A O 1
ATOM 1496 N N . GLY A 1 187 ? 8.873 -13.145 -13.871 1.00 84.94 187 GLY A N 1
ATOM 1497 C CA . GLY A 1 187 ? 8.277 -14.354 -13.298 1.00 84.94 187 GLY A CA 1
ATOM 1498 C C . GLY A 1 187 ? 7.357 -14.031 -12.115 1.00 84.94 187 GLY A C 1
ATOM 1499 O O . GLY A 1 187 ? 6.264 -13.499 -12.308 1.00 84.94 187 GLY A O 1
ATOM 1500 N N . ARG A 1 188 ? 7.795 -14.371 -10.895 1.00 83.44 188 ARG A N 1
ATOM 1501 C CA . ARG A 1 188 ? 7.083 -14.055 -9.641 1.00 83.44 188 ARG A CA 1
ATOM 1502 C C . ARG A 1 188 ? 7.492 -12.707 -9.036 1.00 83.44 188 ARG A C 1
ATOM 1504 O O . ARG A 1 188 ? 6.715 -12.146 -8.267 1.00 83.44 188 ARG A O 1
ATOM 1511 N N . ASP A 1 189 ? 8.665 -12.190 -9.395 1.00 86.00 189 ASP A N 1
ATOM 1512 C CA . ASP A 1 189 ? 9.204 -10.952 -8.837 1.00 86.00 189 ASP A CA 1
ATOM 1513 C C . ASP A 1 189 ? 8.704 -9.717 -9.599 1.00 86.00 189 ASP A C 1
ATOM 1515 O O . ASP A 1 189 ? 8.376 -9.761 -10.790 1.00 86.00 189 ASP A O 1
ATOM 1519 N N . VAL A 1 190 ? 8.691 -8.580 -8.901 1.00 90.00 190 VAL A N 1
ATOM 1520 C CA . VAL A 1 190 ? 8.533 -7.251 -9.498 1.00 90.00 190 VAL A CA 1
ATOM 1521 C C . VAL A 1 190 ? 9.830 -6.485 -9.275 1.00 90.00 190 VAL A C 1
ATOM 1523 O O . VAL A 1 190 ? 10.219 -6.238 -8.133 1.00 90.00 190 VAL A O 1
ATOM 1526 N N . MET A 1 191 ? 10.482 -6.123 -10.374 1.00 90.56 191 MET A N 1
ATOM 1527 C CA . MET A 1 191 ? 11.655 -5.257 -10.410 1.00 90.56 191 MET A CA 1
ATOM 1528 C C . MET A 1 191 ? 11.213 -3.811 -10.627 1.00 90.56 191 MET A C 1
ATOM 1530 O O . MET A 1 191 ? 10.268 -3.559 -11.374 1.00 90.56 191 MET A O 1
ATOM 1534 N N . LEU A 1 192 ? 11.906 -2.860 -10.015 1.00 90.31 192 LEU A N 1
ATOM 1535 C CA . LEU A 1 192 ? 11.785 -1.435 -10.292 1.00 90.31 192 LEU A CA 1
ATOM 1536 C C . LEU A 1 192 ? 13.135 -0.943 -10.820 1.00 90.31 192 LEU A C 1
ATOM 1538 O O . LEU A 1 192 ? 14.167 -1.258 -10.236 1.00 90.31 192 LEU A O 1
ATOM 1542 N N . ALA A 1 193 ? 13.115 -0.196 -11.919 1.00 87.88 193 ALA A N 1
ATOM 1543 C CA . ALA A 1 193 ? 14.295 0.416 -12.525 1.00 87.88 193 ALA A CA 1
ATOM 1544 C C . ALA A 1 193 ? 13.931 1.796 -13.077 1.00 87.88 193 ALA A C 1
ATOM 1546 O O . ALA A 1 193 ? 12.758 2.065 -13.352 1.00 87.88 193 ALA A O 1
ATOM 1547 N N . LEU A 1 194 ? 14.905 2.689 -13.237 1.00 84.00 194 LEU A N 1
ATOM 1548 C CA . LEU A 1 194 ? 14.649 3.999 -13.833 1.00 84.00 194 LEU A CA 1
ATOM 1549 C C . LEU A 1 194 ? 14.597 3.895 -15.360 1.00 84.00 194 LEU A C 1
ATOM 1551 O O . LEU A 1 194 ? 15.305 3.101 -15.971 1.00 84.00 194 LEU A O 1
ATOM 1555 N N . LYS A 1 195 ? 13.760 4.719 -15.998 1.00 76.06 195 LYS A N 1
ATOM 1556 C CA . LYS A 1 195 ? 13.524 4.693 -17.452 1.00 76.06 195 LYS A CA 1
ATOM 1557 C C . LYS A 1 195 ? 14.804 4.878 -18.282 1.00 76.06 195 LYS A C 1
ATOM 1559 O O . LYS A 1 195 ? 14.897 4.325 -19.374 1.00 76.06 195 LYS A O 1
ATOM 1564 N N . ASN A 1 196 ? 15.768 5.649 -17.777 1.00 70.00 196 ASN A N 1
ATOM 1565 C CA . ASN A 1 196 ? 17.075 5.836 -18.412 1.00 70.00 196 ASN A CA 1
ATOM 1566 C C . ASN A 1 196 ? 17.853 4.508 -18.467 1.00 70.00 196 ASN A C 1
ATOM 1568 O O . ASN A 1 196 ? 18.437 4.156 -19.489 1.00 70.00 196 ASN A O 1
ATOM 1572 N N . ASP A 1 197 ? 17.796 3.761 -17.371 1.00 67.69 197 ASP A N 1
ATOM 1573 C CA . ASP A 1 197 ? 18.584 2.567 -17.099 1.00 67.69 197 ASP A CA 1
ATOM 1574 C C . ASP A 1 197 ? 18.092 1.362 -17.911 1.00 67.69 197 ASP A C 1
ATOM 1576 O O . ASP A 1 197 ? 18.883 0.487 -18.244 1.00 67.69 197 ASP A O 1
ATOM 1580 N N . VAL A 1 198 ? 16.805 1.318 -18.288 1.00 65.50 198 VAL A N 1
ATOM 1581 C CA . VAL A 1 198 ? 16.213 0.218 -19.081 1.00 65.50 198 VAL A CA 1
ATOM 1582 C C . VAL A 1 198 ? 16.971 -0.019 -20.396 1.00 65.50 198 VAL A C 1
ATOM 1584 O O . VAL A 1 198 ? 17.151 -1.169 -20.796 1.00 65.50 198 VAL A O 1
ATOM 1587 N N . GLY A 1 199 ? 17.480 1.039 -21.039 1.00 62.16 199 GLY A N 1
ATOM 1588 C CA . GLY A 1 199 ? 18.345 0.908 -22.218 1.00 62.16 199 GLY A CA 1
ATOM 1589 C C . GLY A 1 199 ? 19.675 0.214 -21.902 1.00 62.16 199 GLY A C 1
ATOM 1590 O O . GLY A 1 199 ? 20.098 -0.676 -22.641 1.00 62.16 199 GLY A O 1
ATOM 1591 N N . SER A 1 200 ? 20.295 0.554 -20.769 1.00 65.69 200 SER A N 1
ATOM 1592 C CA . SER A 1 200 ? 21.517 -0.089 -20.269 1.00 65.69 200 SER A CA 1
ATOM 1593 C C . SER A 1 200 ? 21.281 -1.547 -19.865 1.00 65.69 200 SER A C 1
ATOM 1595 O O . SER A 1 200 ? 22.094 -2.395 -20.224 1.00 65.69 200 SER A O 1
ATOM 1597 N N . ILE A 1 201 ? 20.149 -1.873 -19.219 1.00 67.56 201 ILE A N 1
ATOM 1598 C CA . ILE A 1 201 ? 19.751 -3.261 -18.901 1.00 67.56 201 ILE A CA 1
ATOM 1599 C C . ILE A 1 201 ? 19.686 -4.096 -20.181 1.00 67.56 201 ILE A C 1
ATOM 1601 O O . ILE A 1 201 ? 20.271 -5.175 -20.245 1.00 67.56 201 ILE A O 1
ATOM 1605 N N . LEU A 1 202 ? 18.990 -3.602 -21.210 1.00 65.81 202 LEU A N 1
ATOM 1606 C CA . LEU A 1 202 ? 18.828 -4.321 -22.476 1.00 65.81 202 LEU A CA 1
ATOM 1607 C C . LEU A 1 202 ? 20.163 -4.466 -23.229 1.00 65.81 202 LEU A C 1
ATOM 1609 O O . LEU A 1 202 ? 20.441 -5.537 -23.761 1.00 65.81 202 LEU A O 1
ATOM 1613 N N . SER A 1 203 ? 21.014 -3.434 -23.205 1.00 64.81 203 SER A N 1
ATOM 1614 C CA . SER A 1 203 ? 22.362 -3.433 -23.804 1.00 64.81 203 SER A CA 1
ATOM 1615 C C . SER A 1 203 ? 23.371 -4.325 -23.061 1.00 64.81 203 SER A C 1
ATOM 1617 O O . SER A 1 203 ? 24.271 -4.898 -23.674 1.00 64.81 203 SER A O 1
ATOM 1619 N N . GLN A 1 204 ? 23.239 -4.492 -21.742 1.00 65.38 204 GLN A N 1
ATOM 1620 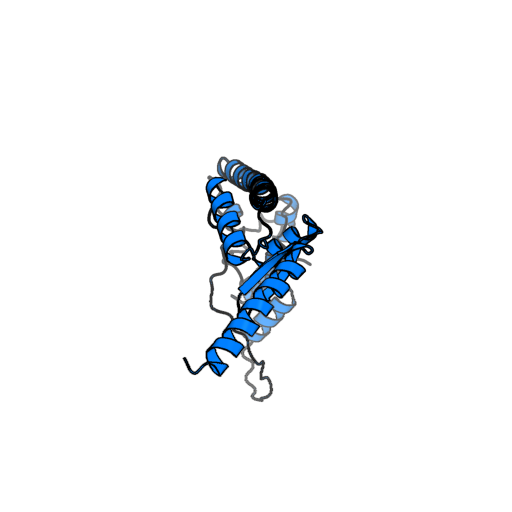C CA . GLN A 1 204 ? 23.996 -5.501 -20.993 1.00 65.38 204 GLN A 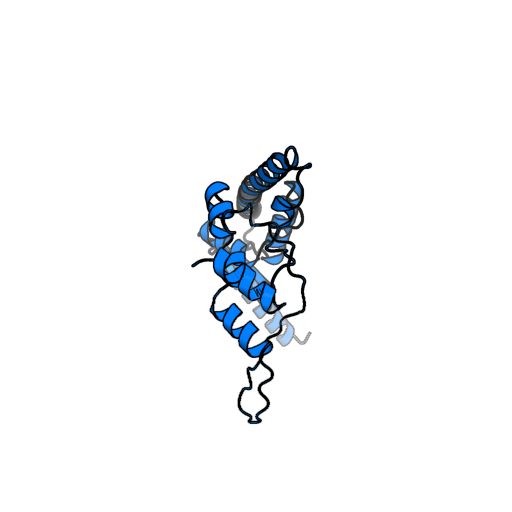CA 1
ATOM 1621 C C . GLN A 1 204 ? 23.450 -6.910 -21.275 1.00 65.38 204 GLN A C 1
ATOM 1623 O O . GLN A 1 204 ? 24.223 -7.821 -21.565 1.00 65.38 204 GLN A O 1
ATOM 1628 N N . ALA A 1 205 ? 22.126 -7.094 -21.263 1.00 64.75 205 ALA A N 1
ATOM 1629 C CA . ALA A 1 205 ? 21.485 -8.384 -21.517 1.00 64.75 205 ALA A CA 1
ATOM 1630 C C . ALA A 1 205 ? 21.779 -8.943 -22.922 1.00 64.75 205 ALA A C 1
ATOM 1632 O O . ALA A 1 205 ? 21.999 -10.149 -23.052 1.00 64.75 205 ALA A O 1
ATOM 1633 N N . SER A 1 206 ? 21.841 -8.099 -23.960 1.00 62.84 206 SER A N 1
ATOM 1634 C CA . SER A 1 206 ? 22.194 -8.541 -25.316 1.00 62.84 206 SER A CA 1
ATOM 1635 C C . SER A 1 206 ? 23.626 -9.076 -25.396 1.00 62.84 206 SER A C 1
ATOM 1637 O O . SER A 1 206 ? 23.831 -10.133 -25.984 1.00 62.84 206 SER A O 1
ATOM 1639 N N . LYS A 1 207 ? 24.593 -8.433 -24.723 1.00 66.56 207 LYS A N 1
ATOM 1640 C CA . LYS A 1 207 ? 25.994 -8.897 -24.655 1.00 66.56 207 LYS A CA 1
ATOM 1641 C C . LYS A 1 207 ? 26.115 -10.272 -23.997 1.00 66.56 207 LYS A C 1
ATOM 1643 O O . LYS A 1 207 ? 26.874 -11.111 -24.472 1.00 66.56 207 LYS A O 1
ATOM 1648 N N . TYR A 1 208 ? 25.345 -10.537 -22.937 1.00 63.84 208 TYR A N 1
ATOM 1649 C CA . TYR A 1 208 ? 25.287 -11.877 -22.339 1.00 63.84 208 TYR A CA 1
ATOM 1650 C C . TYR A 1 208 ? 24.610 -12.896 -23.265 1.00 63.84 208 TYR A C 1
ATOM 1652 O O . TYR A 1 208 ? 25.062 -14.036 -23.337 1.00 63.84 208 TYR A O 1
ATOM 1660 N N . GLY A 1 209 ? 23.575 -12.496 -24.011 1.00 64.19 209 GLY A N 1
ATOM 1661 C CA . GLY A 1 209 ? 22.964 -13.332 -25.048 1.00 64.19 209 GLY A CA 1
ATOM 1662 C C . GLY A 1 209 ? 23.965 -13.731 -26.135 1.00 64.19 209 GLY A C 1
ATOM 1663 O O . GLY A 1 209 ? 24.132 -14.917 -26.412 1.00 64.19 209 GLY A O 1
ATOM 1664 N N . GLU A 1 210 ? 24.689 -12.761 -26.695 1.00 61.78 210 GLU A N 1
ATOM 1665 C CA . GLU A 1 210 ? 25.761 -12.986 -27.672 1.00 61.78 210 GLU A CA 1
ATOM 1666 C C . GLU A 1 210 ? 26.870 -13.878 -27.101 1.00 61.78 210 GLU A C 1
ATOM 1668 O O . GLU A 1 210 ? 27.248 -14.851 -27.747 1.00 61.78 210 GLU A O 1
ATOM 1673 N N . ALA A 1 211 ? 27.326 -13.639 -25.867 1.00 59.62 211 ALA A N 1
ATOM 1674 C CA . ALA A 1 211 ? 28.318 -14.488 -25.204 1.00 59.62 211 ALA A CA 1
ATOM 1675 C C . ALA A 1 211 ? 27.837 -15.942 -25.019 1.00 59.62 211 ALA A C 1
ATOM 1677 O O . ALA A 1 211 ? 28.611 -16.872 -25.236 1.00 59.62 211 ALA A O 1
ATOM 1678 N N . ILE A 1 212 ? 26.559 -16.160 -24.681 1.00 67.62 212 ILE A N 1
ATOM 1679 C CA . ILE A 1 212 ? 25.955 -17.501 -24.582 1.00 67.62 212 ILE A CA 1
ATOM 1680 C C . ILE A 1 212 ? 25.866 -18.167 -25.963 1.00 67.62 212 ILE A C 1
ATOM 1682 O O . ILE A 1 212 ? 26.169 -19.354 -26.093 1.00 67.62 212 ILE A O 1
ATOM 1686 N N . HIS A 1 213 ? 25.483 -17.425 -27.006 1.00 67.12 213 HIS A N 1
ATOM 1687 C CA . HIS A 1 213 ? 25.452 -17.941 -28.376 1.00 67.12 213 HIS A CA 1
ATOM 1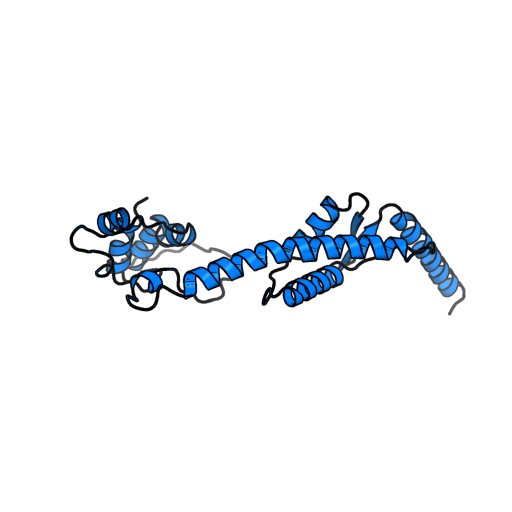688 C C . HIS A 1 213 ? 26.857 -18.285 -28.896 1.00 67.12 213 HIS A C 1
ATOM 1690 O O . HIS A 1 213 ? 27.023 -19.333 -29.518 1.00 67.12 213 HIS A O 1
ATOM 1696 N N . LEU A 1 214 ? 27.866 -17.464 -28.592 1.00 64.62 214 LEU A N 1
ATOM 1697 C CA . LEU A 1 214 ? 29.265 -17.695 -28.957 1.00 64.62 214 LEU A CA 1
ATOM 1698 C C . LEU A 1 214 ? 29.872 -18.881 -28.198 1.00 64.62 214 LEU A C 1
ATOM 1700 O O . LEU A 1 214 ? 30.472 -19.741 -28.832 1.00 64.62 214 LEU A O 1
ATOM 1704 N N . ALA A 1 215 ? 29.664 -18.993 -26.882 1.00 63.09 215 ALA A N 1
ATOM 1705 C CA . ALA A 1 215 ? 30.123 -20.147 -26.100 1.00 63.09 215 ALA A CA 1
ATOM 1706 C C . ALA A 1 215 ? 29.510 -21.461 -26.620 1.00 63.09 215 ALA A C 1
ATOM 1708 O O . ALA A 1 215 ? 30.216 -22.443 -26.843 1.00 63.09 215 ALA A O 1
ATOM 1709 N N . LYS A 1 216 ? 28.205 -21.445 -26.923 1.00 64.81 216 LYS A N 1
ATOM 1710 C CA . LYS A 1 216 ? 27.491 -22.596 -27.490 1.00 64.81 216 LYS A CA 1
ATOM 1711 C C . LYS A 1 216 ? 27.922 -22.934 -28.925 1.00 64.81 216 LYS A C 1
ATOM 1713 O O . LYS A 1 216 ? 27.840 -24.094 -29.316 1.00 64.81 216 LYS A O 1
ATOM 1718 N N . ALA A 1 217 ? 28.382 -21.952 -29.702 1.00 66.38 217 ALA A N 1
ATOM 1719 C CA . ALA A 1 217 ? 28.983 -22.172 -31.020 1.00 66.38 217 ALA A CA 1
ATOM 1720 C C . ALA A 1 217 ? 30.445 -22.655 -30.937 1.00 66.38 217 ALA A C 1
ATOM 1722 O O . ALA A 1 217 ? 30.898 -23.368 -31.827 1.00 66.38 217 ALA A O 1
ATOM 1723 N N . ALA A 1 218 ? 31.164 -22.306 -29.865 1.00 71.50 218 ALA A N 1
ATOM 1724 C CA . ALA A 1 218 ? 32.533 -22.747 -29.591 1.00 71.50 218 ALA A CA 1
ATOM 1725 C C . ALA A 1 218 ? 32.627 -24.183 -29.034 1.00 71.50 218 ALA A C 1
ATOM 1727 O O . ALA A 1 218 ? 33.726 -24.730 -28.969 1.00 71.50 218 ALA A O 1
ATOM 1728 N N . GLY A 1 219 ? 31.500 -24.806 -28.668 1.00 55.06 219 GLY A N 1
ATOM 1729 C CA . GLY A 1 219 ? 31.443 -26.215 -28.264 1.00 55.06 219 GLY A CA 1
ATOM 1730 C C . GLY A 1 219 ? 31.917 -26.497 -26.835 1.00 55.06 219 GLY A C 1
ATOM 1731 O O . GLY A 1 219 ? 32.503 -27.554 -26.602 1.00 55.06 219 GLY A O 1
ATOM 1732 N N . ILE A 1 220 ? 31.674 -25.558 -25.911 1.00 51.28 220 ILE A N 1
ATOM 1733 C CA . ILE A 1 220 ? 31.954 -25.673 -24.465 1.00 51.28 220 ILE A CA 1
ATOM 1734 C C . ILE A 1 220 ? 30.673 -26.035 -23.699 1.00 51.28 220 ILE A C 1
ATOM 1736 O O . ILE A 1 220 ? 29.629 -25.409 -24.000 1.00 51.28 220 ILE A O 1
#

Sequence (220 aa):
MNLATNIPLFHSLNALPIKLDPKRLDEGGGINETLRQKKAKYHESCRLLFNNTKLHRAEKRSTPTGTSDEGGRCRRCHSTRTEISPCLLVALYNPRTSLPKVQEQEKAQEHWKEAYPIAFSELVTYISEMKNASDSSDPLILKLANLTMLYKQRLEQLGVESPDVHPTRLKDQLLFHIPKLQAHRQGRDVMLALKNDVGSILSQASKYGEAIHLAKAAGI